Protein AF-A0A326QV12-F1 (afdb_monomer_lite)

Secondary structure (DSSP, 8-state):
-PPPPPPGGGGG--EEEEEEEESSTT-SS--EEEEEEEEEEEEEEEEPPTTS-BTTB-TT-EEEEEEEEEEEEEPPP-TTS-TTGGG-S---B--TT----B-PPPPTT-SSPPPPB-PPSSEEEEEE-S-GGG--TT--PPSSGGGTEEEEEEEEES----TT---------TT-EEEEEEETT-EEEPPTT-BHHHHHHHTT--HHHHHHH-GGGG-EEEEEPPTT-BHHHHHHHTTS-HHHHHHH-GGGB-TT-EEPPTT-BHHHHHHHTT--HHHHHHH-GGGTTS-TTSBPPTT-EE--BSS-TTSBPPTT-EEEEESS-TTPBP-TT-EEEPPP-----TTTTSTT---PPPPPP---

pLDDT: mean 81.76, std 15.22, range [35.97, 95.94]

Foldseek 3Di:
DPDFDADPQNVQFQKKWKWFAFPDPPPPDTDGAKIKIWTWRKDFDDFQDPVNDDVQDDGRWTKIKTFTFWMAIGGPDDPPDDQFQSLALDGPIDHAWAADWDFDDDDPPDPDGDDTDHRDPQIKTKMFRDDSVQGHPSGAQDDPCQFGIWIKTWHDWFDDQPPDDDDDDPHDTGGGMTIITTGHPQKDAAAFQDFLQVVCVVQVHASVQQCVQPVVQQDKDKDFAAWQDFLLNQCQQQRHDSLVQCVQCVVQKDPQADFFDWQDFLQVLCVVQVHDSCSQCVQVVVCVVPDRRDGDDGGDGGTGGPDHRNDTDDGGDMGMGRPRTRSRTDDHRHMGTDDPRDPPPVPVPPPPDPPDDDDDDDDD

Sequence (364 aa):
MSATPVTALQEVANVRLMLQQQAHPGAKVPVTVCRQVIDCAIKQTKLISSRDNGPGIDTGDILCEGHLTRAALLPPATAQSNPWDWLSDEQAWQTPGLRATFQPAPLAPATEQPRPTTVQVPAEGVCWLGDLSLLQTPGVLPLSPRAVFAAASLLMIGQAYGPGGIGLQVQPELGEAISFALKPNRVLVLETGDSLNLIAERYGTTVQTLRAVNPDLAQQGPITTAAGDTLNVLAARHGTTVDYLRKLNPSLLRADGHTTAAGDTLKQLAIDYDTTVDWLRLYNPDYDRSPRSDPLPVGVTLEVPAIRPSDPLDPGQVLQVPLIRPATLLSAGGWIYLPPLRGVSAADDLWDVDLTPDPPPVTP

Radius of gyration: 25.95 Å; chains: 1; bounding box: 52×52×94 Å

Structure (mmCIF, N/CA/C/O backbone):
data_AF-A0A326QV12-F1
#
_entry.id   AF-A0A326QV12-F1
#
loop_
_atom_site.group_PDB
_atom_site.id
_atom_site.type_symbol
_atom_site.label_atom_id
_atom_site.label_alt_id
_atom_site.label_comp_id
_atom_site.label_asym_id
_atom_site.label_entity_id
_atom_site.label_seq_id
_atom_site.pdbx_PDB_ins_code
_atom_site.Cartn_x
_atom_site.Cartn_y
_atom_site.Cartn_z
_atom_site.occupancy
_atom_site.B_iso_or_equiv
_atom_site.auth_seq_id
_atom_site.auth_comp_id
_atom_site.auth_asym_id
_atom_site.auth_atom_id
_atom_site.pdbx_PDB_model_num
ATOM 1 N N . MET A 1 1 ? -3.823 -7.785 37.860 1.00 41.97 1 MET A N 1
ATOM 2 C CA . MET A 1 1 ? -3.904 -6.548 37.057 1.00 41.97 1 MET A CA 1
ATOM 3 C C . MET A 1 1 ? -5.235 -5.902 37.395 1.00 41.97 1 MET A C 1
ATOM 5 O O . MET A 1 1 ? -6.246 -6.570 37.240 1.00 41.97 1 MET A O 1
ATOM 9 N N . SER A 1 2 ? -5.253 -4.712 38.002 1.00 38.09 2 SER A N 1
ATOM 10 C CA . SER A 1 2 ? -6.521 -4.046 38.328 1.00 38.09 2 SER A CA 1
ATOM 11 C C . SER A 1 2 ? -7.190 -3.620 37.027 1.00 38.09 2 SER A C 1
ATOM 13 O O . SER A 1 2 ? -6.562 -2.910 36.243 1.00 38.09 2 SER A O 1
ATOM 15 N N . ALA A 1 3 ? -8.423 -4.069 36.795 1.00 51.97 3 ALA A N 1
ATOM 16 C CA . ALA A 1 3 ? -9.214 -3.646 35.649 1.00 51.97 3 ALA A CA 1
ATOM 17 C C . ALA A 1 3 ? -9.288 -2.112 35.629 1.00 51.97 3 ALA A C 1
ATOM 19 O O . ALA A 1 3 ? -9.643 -1.488 36.632 1.00 51.97 3 ALA A O 1
ATOM 20 N N . THR A 1 4 ? -8.891 -1.505 34.513 1.00 55.06 4 THR A N 1
ATOM 21 C CA . THR A 1 4 ? -9.119 -0.084 34.249 1.00 55.06 4 THR A CA 1
ATOM 22 C C . THR A 1 4 ? -10.616 0.212 34.398 1.00 55.06 4 THR A C 1
ATOM 24 O O . THR A 1 4 ? -11.437 -0.612 33.988 1.00 55.06 4 THR A O 1
ATOM 27 N N . PRO A 1 5 ? -11.009 1.345 35.008 1.00 56.59 5 PRO A N 1
ATOM 28 C CA . PRO A 1 5 ? -12.422 1.650 35.192 1.00 56.59 5 PRO A CA 1
ATOM 29 C C . PRO A 1 5 ? -13.114 1.784 33.827 1.00 56.59 5 PRO A C 1
ATOM 31 O O . PRO A 1 5 ? -12.680 2.558 32.980 1.00 56.59 5 PRO A O 1
ATOM 34 N N . VAL A 1 6 ? -14.182 1.018 33.604 1.00 64.62 6 VAL A N 1
ATOM 35 C CA . VAL A 1 6 ? -15.006 1.110 32.389 1.00 64.62 6 VAL A CA 1
ATOM 36 C C . VAL A 1 6 ? -15.749 2.447 32.416 1.00 64.62 6 VAL A C 1
ATOM 38 O O . VAL A 1 6 ? -16.378 2.787 33.418 1.00 64.62 6 VAL A O 1
ATOM 41 N N . THR A 1 7 ? -15.660 3.231 31.341 1.00 69.50 7 THR A N 1
ATOM 42 C CA . THR A 1 7 ? -16.413 4.492 31.217 1.00 69.50 7 THR A CA 1
ATOM 43 C C . THR A 1 7 ? -17.743 4.263 30.521 1.00 69.50 7 THR A C 1
ATOM 45 O O . THR A 1 7 ? -17.861 3.365 29.694 1.00 69.50 7 THR A O 1
ATOM 48 N N . ALA A 1 8 ? -18.728 5.124 30.786 1.00 73.62 8 ALA A N 1
ATOM 49 C CA . ALA A 1 8 ? -20.036 5.050 30.131 1.00 73.62 8 ALA A CA 1
ATOM 50 C C . ALA A 1 8 ? -19.951 5.132 28.591 1.00 73.62 8 ALA A C 1
ATOM 52 O O . ALA A 1 8 ? -20.777 4.550 27.896 1.00 73.62 8 ALA A O 1
ATOM 53 N N . LEU A 1 9 ? -18.937 5.815 28.041 1.00 78.31 9 LEU A N 1
ATOM 54 C CA . LEU A 1 9 ? -18.745 5.898 26.588 1.00 78.31 9 LEU A CA 1
ATOM 55 C C . LEU A 1 9 ? -18.252 4.579 25.975 1.00 78.31 9 LEU A C 1
ATOM 57 O O . LEU A 1 9 ? -18.468 4.342 24.792 1.00 78.31 9 LEU A O 1
ATOM 61 N N . GLN A 1 10 ? -17.619 3.702 26.756 1.00 79.88 10 GLN A N 1
ATOM 62 C CA . GLN A 1 10 ? -17.157 2.408 26.256 1.00 79.88 10 GLN A CA 1
ATOM 63 C C . GLN A 1 10 ? -18.327 1.496 25.858 1.00 79.88 10 GLN A C 1
ATOM 65 O O . GLN A 1 10 ? -18.194 0.718 24.918 1.00 79.88 10 GLN A O 1
ATOM 70 N N . GLU A 1 11 ? -19.473 1.607 26.534 1.00 83.00 11 GLU A N 1
ATOM 71 C CA . GLU A 1 11 ? -20.660 0.783 26.261 1.00 83.00 11 GLU A CA 1
ATOM 72 C C . GLU A 1 11 ? -21.329 1.114 24.920 1.00 83.00 11 GLU A C 1
ATOM 74 O O . GLU A 1 11 ? -22.028 0.277 24.356 1.00 83.00 11 GLU A O 1
ATOM 79 N N . VAL A 1 12 ? -21.108 2.324 24.395 1.00 86.69 12 VAL A N 1
ATOM 80 C CA . VAL A 1 12 ? -21.686 2.779 23.120 1.00 86.69 12 VAL A CA 1
ATOM 81 C C . VAL A 1 12 ? -20.726 2.635 21.936 1.00 86.69 12 VAL A C 1
ATOM 83 O O . VAL A 1 12 ? -21.081 3.004 20.815 1.00 86.69 12 VAL A O 1
ATOM 86 N N . ALA A 1 13 ? -19.519 2.106 22.159 1.00 89.56 13 ALA A N 1
ATOM 87 C CA . ALA A 1 13 ? -18.560 1.851 21.093 1.00 89.56 13 ALA A CA 1
ATOM 88 C C . ALA A 1 13 ? -19.119 0.829 20.093 1.00 89.56 13 ALA A C 1
ATOM 90 O O . ALA A 1 13 ? -19.569 -0.250 20.475 1.00 89.56 13 ALA A O 1
ATOM 91 N N . ASN A 1 14 ? -19.068 1.159 18.803 1.00 92.12 14 ASN A N 1
ATOM 92 C CA . ASN A 1 14 ? -19.606 0.316 17.733 1.00 92.12 14 ASN A CA 1
ATOM 93 C C . ASN A 1 14 ? -18.608 0.045 16.601 1.00 92.12 14 ASN A C 1
ATOM 95 O O . ASN A 1 14 ? -18.917 -0.726 15.697 1.00 92.12 14 ASN A O 1
ATOM 99 N N . VAL A 1 15 ? -17.424 0.661 16.640 1.00 93.06 15 VAL A N 1
ATOM 100 C CA . VAL A 1 15 ? -16.351 0.450 15.665 1.00 93.06 15 VAL A CA 1
ATOM 101 C C . VAL A 1 15 ? -15.001 0.459 16.365 1.00 93.06 15 VAL A C 1
ATOM 103 O O . VAL A 1 15 ? -14.768 1.249 17.283 1.00 93.06 15 VAL A O 1
ATOM 106 N N . ARG A 1 16 ? -14.089 -0.388 15.877 1.00 93.75 16 ARG A N 1
ATOM 107 C CA . ARG A 1 16 ? -12.661 -0.313 16.193 1.00 93.75 16 ARG A CA 1
ATOM 108 C C . ARG A 1 16 ? -11.867 0.136 14.978 1.00 93.75 16 ARG A C 1
ATOM 110 O O . ARG A 1 16 ? -11.996 -0.437 13.900 1.00 93.75 16 ARG A O 1
ATOM 117 N N . LEU A 1 17 ? -11.007 1.122 15.172 1.00 93.50 17 LEU A N 1
ATOM 118 C CA . LEU A 1 17 ? -10.087 1.673 14.190 1.00 93.50 17 LEU A CA 1
ATOM 119 C C . LEU A 1 17 ? -8.653 1.307 14.559 1.00 93.50 17 LEU A C 1
ATOM 121 O O . LEU A 1 17 ? -8.274 1.366 15.727 1.00 93.50 17 LEU A O 1
ATOM 125 N N . MET A 1 18 ? -7.840 0.999 13.555 1.00 94.62 18 MET A N 1
ATOM 126 C CA . MET A 1 18 ? -6.387 1.004 13.663 1.00 94.62 18 MET A CA 1
ATOM 127 C C . MET A 1 18 ? -5.838 1.986 12.638 1.00 94.62 18 MET A C 1
ATOM 129 O O . MET A 1 18 ? -6.034 1.807 11.438 1.00 94.62 18 MET A O 1
ATOM 133 N N . LEU A 1 19 ? -5.167 3.026 13.124 1.00 92.56 19 LEU A N 1
ATOM 134 C CA . LEU A 1 19 ? -4.575 4.084 12.312 1.00 92.56 19 LEU A CA 1
ATOM 135 C C . LEU A 1 19 ? -3.056 4.026 12.401 1.00 92.56 19 LEU A C 1
ATOM 137 O O . LEU A 1 19 ? -2.488 3.799 13.472 1.00 92.56 19 LEU A O 1
ATOM 141 N N . GLN A 1 20 ? -2.387 4.274 11.284 1.00 89.81 20 GLN A N 1
ATOM 142 C CA . GLN A 1 20 ? -0.933 4.328 11.250 1.00 89.81 20 GLN A CA 1
ATOM 143 C C . GLN A 1 20 ? -0.459 5.745 11.577 1.00 89.81 20 GLN A C 1
ATOM 145 O O . GLN A 1 20 ? -0.698 6.681 10.813 1.00 89.81 20 GLN A O 1
ATOM 150 N N . GLN A 1 21 ? 0.239 5.915 12.701 1.00 88.00 21 GLN A N 1
ATOM 151 C CA . GLN A 1 21 ? 0.880 7.187 13.009 1.00 88.00 21 GLN A CA 1
ATOM 152 C C . GLN A 1 21 ? 2.216 7.263 12.275 1.00 88.00 21 GLN A C 1
ATOM 154 O O . GLN A 1 21 ? 3.115 6.453 12.505 1.00 88.00 21 GLN A O 1
ATOM 159 N N . GLN A 1 22 ? 2.341 8.260 11.406 1.00 86.06 22 GLN A N 1
ATOM 160 C CA . GLN A 1 22 ? 3.557 8.515 10.644 1.00 86.06 22 GLN A CA 1
ATOM 161 C C . GLN A 1 22 ? 4.541 9.369 11.447 1.00 86.06 22 GLN A C 1
ATOM 163 O O . GLN A 1 22 ? 4.130 10.233 12.221 1.00 86.06 22 GLN A O 1
ATOM 168 N N . ALA A 1 23 ? 5.843 9.156 11.236 1.00 82.06 23 ALA A N 1
ATOM 169 C CA . ALA A 1 23 ? 6.901 9.974 11.834 1.00 82.06 23 ALA A CA 1
ATOM 170 C C . ALA A 1 23 ? 6.756 11.463 11.474 1.00 82.06 23 ALA A C 1
ATOM 172 O O . ALA A 1 23 ? 6.999 12.339 12.302 1.00 82.06 23 ALA A O 1
ATOM 173 N N . HIS A 1 24 ? 6.366 11.738 10.227 1.00 74.75 24 HIS A N 1
ATOM 174 C CA . HIS A 1 24 ? 6.129 13.077 9.707 1.00 74.75 24 HIS A CA 1
ATOM 175 C C . HIS A 1 24 ? 4.942 13.045 8.729 1.00 74.75 24 HIS A C 1
ATOM 177 O O . HIS A 1 24 ? 5.010 12.311 7.735 1.00 74.75 24 HIS A O 1
ATOM 183 N N . PRO A 1 25 ? 3.856 13.802 8.973 1.00 66.56 25 PRO A N 1
ATOM 184 C CA . PRO A 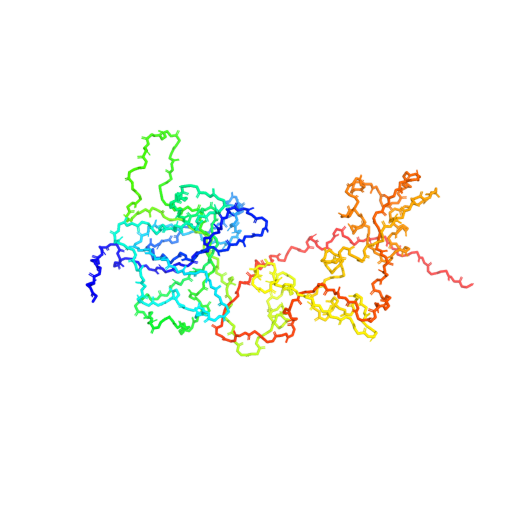1 25 ? 2.737 13.875 8.038 1.00 66.56 25 PRO A CA 1
ATOM 185 C C . PRO A 1 25 ? 3.185 14.407 6.680 1.00 66.56 25 PRO A C 1
ATOM 187 O O . PRO A 1 25 ? 3.958 15.358 6.602 1.00 66.56 25 PRO A O 1
ATOM 190 N N . GLY A 1 26 ? 2.698 13.798 5.600 1.00 64.94 26 GLY A N 1
ATOM 191 C CA . GLY A 1 26 ? 2.993 14.245 4.235 1.00 64.94 26 GLY A CA 1
ATOM 192 C C . GLY A 1 26 ? 4.413 13.944 3.736 1.00 64.94 26 GLY A C 1
ATOM 193 O O . GLY A 1 26 ? 4.781 14.407 2.656 1.00 64.94 26 GLY A O 1
ATOM 194 N N . ALA A 1 27 ? 5.220 13.170 4.471 1.00 72.44 27 ALA A N 1
ATOM 195 C CA . ALA A 1 27 ? 6.509 12.702 3.966 1.00 72.44 27 ALA A CA 1
ATOM 196 C C . ALA A 1 27 ? 6.330 11.869 2.683 1.00 72.44 27 ALA A C 1
ATOM 198 O O . ALA A 1 27 ? 5.453 11.011 2.609 1.00 72.44 27 ALA A O 1
ATOM 199 N N . LYS A 1 28 ? 7.207 12.079 1.687 1.00 71.31 28 LYS A N 1
ATOM 200 C CA . LYS A 1 28 ? 7.196 11.312 0.422 1.00 71.31 28 LYS A CA 1
ATOM 201 C C . LYS A 1 28 ? 7.336 9.802 0.642 1.00 71.31 28 LYS A C 1
ATOM 203 O O . LYS A 1 28 ? 6.825 9.023 -0.152 1.00 71.31 28 LYS A O 1
ATOM 208 N N . VAL A 1 29 ? 8.049 9.414 1.699 1.00 76.81 29 VAL A N 1
ATOM 209 C CA . VAL A 1 29 ? 8.181 8.031 2.159 1.00 76.81 29 VAL A CA 1
ATOM 210 C C . VAL A 1 29 ? 7.694 8.000 3.609 1.00 76.81 29 VAL A C 1
ATOM 212 O O . VAL A 1 29 ? 8.470 8.319 4.514 1.00 76.81 29 VAL A O 1
ATOM 215 N N . PRO A 1 30 ? 6.399 7.731 3.838 1.00 78.44 30 PRO A N 1
ATOM 216 C CA . PRO A 1 30 ? 5.840 7.691 5.181 1.00 78.44 30 PRO A CA 1
ATOM 217 C C . PRO A 1 30 ? 6.428 6.502 5.956 1.00 78.44 30 PRO A C 1
ATOM 219 O O . PRO A 1 30 ? 6.487 5.385 5.445 1.00 78.44 30 PRO A O 1
ATOM 222 N N . VAL A 1 31 ? 6.893 6.757 7.182 1.00 84.88 31 VAL A N 1
ATOM 223 C CA . VAL A 1 31 ? 7.397 5.727 8.102 1.00 84.88 31 VAL A CA 1
ATOM 224 C C . VAL A 1 31 ? 6.473 5.658 9.308 1.00 84.88 31 VAL A C 1
ATOM 226 O O . VAL A 1 31 ? 6.415 6.600 10.105 1.00 84.88 31 VAL A O 1
ATOM 229 N N . THR A 1 32 ? 5.778 4.531 9.452 1.00 88.56 32 THR A N 1
ATOM 230 C CA . THR A 1 32 ? 4.881 4.284 10.582 1.00 88.56 32 THR A CA 1
ATOM 231 C C . THR A 1 32 ? 5.701 4.080 11.854 1.00 88.56 32 THR A C 1
ATOM 233 O O . THR A 1 32 ? 6.480 3.133 11.951 1.00 88.56 32 THR A O 1
ATOM 236 N N . VAL A 1 33 ? 5.520 4.956 12.844 1.00 89.50 33 VAL A N 1
ATOM 237 C CA . VAL A 1 33 ? 6.232 4.898 14.137 1.00 89.50 33 VAL A CA 1
ATOM 238 C C . VAL A 1 33 ? 5.466 4.117 15.195 1.00 89.50 33 VAL A C 1
ATOM 240 O O . VAL A 1 33 ? 6.075 3.504 16.066 1.00 89.50 33 VAL A O 1
ATOM 243 N N . CYS A 1 34 ? 4.138 4.118 15.117 1.00 91.19 34 CYS A N 1
ATOM 244 C CA . CYS A 1 34 ? 3.263 3.303 15.948 1.00 91.19 34 CYS A CA 1
ATOM 245 C C . CYS A 1 34 ? 1.897 3.134 15.275 1.00 91.19 34 CYS A C 1
ATOM 247 O O . CYS A 1 34 ? 1.558 3.826 14.310 1.00 91.19 34 CYS A O 1
ATOM 249 N N . ARG A 1 35 ? 1.108 2.193 15.790 1.00 93.38 35 ARG A N 1
ATOM 250 C CA . ARG A 1 35 ? -0.281 1.973 15.390 1.00 93.38 35 ARG A CA 1
ATOM 251 C C . ARG A 1 35 ? -1.192 2.395 16.532 1.00 93.38 35 ARG A C 1
ATOM 253 O O . ARG A 1 35 ? -0.963 2.043 17.687 1.00 93.38 35 ARG A O 1
ATOM 260 N N . GLN A 1 36 ? -2.208 3.168 16.200 1.00 91.62 36 GLN A N 1
ATOM 261 C CA . GLN A 1 36 ? -3.136 3.775 17.141 1.00 91.62 36 GLN A CA 1
ATOM 262 C C . GLN A 1 36 ? -4.456 3.030 17.041 1.00 91.62 36 GLN A C 1
ATOM 264 O O . GLN A 1 36 ? -5.117 3.081 16.005 1.00 91.62 36 GLN A O 1
ATOM 269 N N . VAL A 1 37 ? -4.797 2.293 18.096 1.00 93.75 37 VAL A N 1
ATOM 270 C CA . VAL A 1 37 ? -6.034 1.515 18.169 1.00 93.75 37 VAL A CA 1
ATOM 271 C C . VAL A 1 37 ? -7.056 2.333 18.929 1.00 93.75 37 VAL A C 1
ATOM 273 O O . VAL A 1 37 ? -6.810 2.733 20.064 1.00 93.75 37 VAL A O 1
ATOM 276 N N . ILE A 1 38 ? -8.187 2.611 18.298 1.00 90.25 38 ILE A N 1
ATOM 277 C CA . ILE A 1 38 ? -9.219 3.492 18.830 1.00 90.25 38 ILE A CA 1
ATOM 278 C C . ILE A 1 38 ? -10.551 2.781 18.718 1.00 90.25 38 ILE A C 1
ATOM 280 O O . ILE A 1 38 ? -10.920 2.367 17.622 1.00 90.25 38 ILE A O 1
ATOM 284 N N . ASP A 1 39 ? -11.313 2.742 19.804 1.00 91.25 39 ASP A N 1
ATOM 285 C CA . ASP A 1 39 ? -12.730 2.421 19.684 1.00 91.25 39 ASP A CA 1
ATOM 286 C C . ASP A 1 39 ? -13.539 3.699 19.743 1.00 91.25 39 ASP A C 1
ATOM 288 O O . ASP A 1 39 ? -13.280 4.608 20.544 1.00 91.25 39 ASP A O 1
ATOM 292 N N . CYS A 1 40 ? -14.541 3.761 18.886 1.00 89.56 40 CYS A N 1
ATOM 293 C CA . CYS A 1 40 ? -15.375 4.927 18.712 1.00 89.56 40 CYS A CA 1
ATOM 294 C C . CYS A 1 40 ? -16.846 4.532 18.615 1.00 89.56 40 CYS A C 1
ATOM 296 O O . CYS A 1 40 ? -17.203 3.414 18.238 1.00 89.56 40 CYS A O 1
ATOM 298 N N . ALA A 1 41 ? -17.692 5.486 18.983 1.00 91.25 41 ALA A N 1
ATOM 299 C CA . ALA A 1 41 ? -19.120 5.440 18.745 1.00 91.25 41 ALA A CA 1
ATOM 300 C C . ALA A 1 41 ? -19.410 6.376 17.576 1.00 91.25 41 ALA A C 1
ATOM 302 O O . ALA A 1 41 ? -19.261 7.595 17.699 1.00 91.25 41 ALA A O 1
ATOM 303 N N . ILE A 1 42 ? -19.761 5.803 16.429 1.00 91.50 42 ILE A N 1
ATOM 304 C CA . ILE A 1 42 ? -19.894 6.530 15.166 1.00 91.50 42 ILE A CA 1
ATOM 305 C C . ILE A 1 42 ? -21.282 6.385 14.559 1.00 91.50 42 ILE A C 1
ATOM 307 O O . ILE A 1 42 ? -21.989 5.396 14.770 1.00 91.50 42 ILE A O 1
ATOM 311 N N . LYS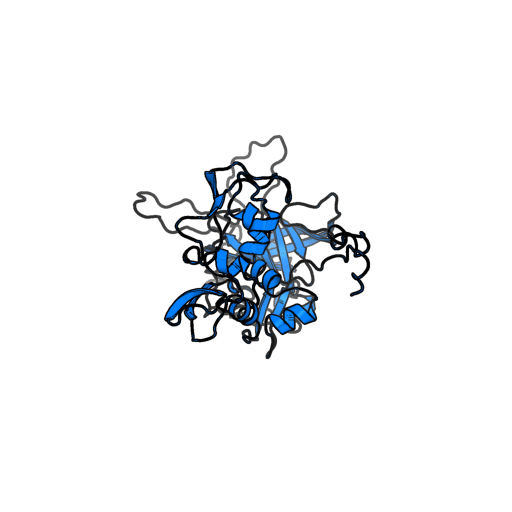 A 1 43 ? -21.641 7.363 13.734 1.00 93.19 43 LYS A N 1
ATOM 312 C CA . LYS A 1 43 ? -22.817 7.347 12.876 1.00 93.19 43 LYS A CA 1
ATOM 313 C C . LYS A 1 43 ? -22.401 7.697 11.451 1.00 93.19 43 LYS A C 1
ATOM 315 O O . LYS A 1 43 ? -21.595 8.599 11.237 1.00 93.19 43 LYS A O 1
ATOM 320 N N . GLN A 1 44 ? -22.974 6.996 10.475 1.00 92.19 44 GLN A N 1
ATOM 321 C CA . GLN A 1 44 ? -22.851 7.386 9.073 1.00 92.19 44 GLN A CA 1
ATOM 322 C C . GLN A 1 44 ? -23.644 8.675 8.844 1.00 92.19 44 GLN A C 1
ATOM 324 O O . GLN A 1 44 ? -24.850 8.723 9.105 1.00 92.19 44 GLN A O 1
ATOM 329 N N . THR A 1 45 ? -22.963 9.713 8.372 1.00 90.94 45 THR A N 1
ATOM 330 C CA . THR A 1 45 ? -23.559 11.031 8.146 1.00 90.94 45 THR A CA 1
ATOM 331 C C . THR A 1 45 ? -24.044 11.157 6.707 1.00 90.94 45 THR A C 1
ATOM 333 O O . THR A 1 45 ? -25.226 11.402 6.471 1.00 90.94 45 THR A O 1
ATOM 336 N N . LYS A 1 46 ? -23.144 10.993 5.730 1.00 90.69 46 LYS A N 1
ATOM 337 C CA . LYS A 1 46 ? -23.460 11.148 4.303 1.00 90.69 46 LYS A CA 1
ATOM 338 C C . LYS A 1 46 ? -22.494 10.375 3.410 1.00 90.69 46 LYS A C 1
ATOM 340 O O . LYS A 1 46 ? -21.380 10.067 3.820 1.00 90.69 46 LYS A O 1
ATOM 345 N N . LEU A 1 47 ? -22.904 10.137 2.166 1.00 90.19 47 LEU A N 1
ATOM 346 C CA . LEU A 1 47 ? -21.974 9.802 1.089 1.00 90.19 47 LEU A CA 1
ATOM 347 C C . LEU A 1 47 ? -21.197 11.051 0.674 1.00 90.19 47 LEU A C 1
ATOM 349 O O . LEU A 1 47 ? -21.754 12.151 0.612 1.00 90.19 47 LEU A O 1
ATOM 353 N N . ILE A 1 48 ? -19.917 10.872 0.381 1.00 86.19 48 ILE A N 1
ATOM 354 C CA . ILE A 1 48 ? -19.027 11.947 -0.032 1.00 86.19 48 ILE A CA 1
ATOM 355 C C . ILE A 1 48 ? -19.250 12.203 -1.518 1.00 86.19 48 ILE A C 1
ATOM 357 O O . ILE A 1 48 ? -19.104 11.318 -2.365 1.00 86.19 48 ILE A O 1
ATOM 361 N N . SER A 1 49 ? -19.660 13.433 -1.820 1.00 84.38 49 SER A N 1
ATOM 362 C CA . SER A 1 49 ? -19.887 13.896 -3.184 1.00 84.38 49 SER A CA 1
ATOM 363 C C . SER A 1 49 ? -18.598 14.429 -3.805 1.00 84.38 49 SER A C 1
ATOM 365 O O . SER A 1 49 ? -17.666 14.794 -3.097 1.00 84.38 49 SER A O 1
ATOM 367 N N . SER A 1 50 ? -18.576 14.599 -5.127 1.00 81.31 50 SER A N 1
ATOM 368 C CA . SER A 1 50 ? -17.444 15.229 -5.823 1.00 81.31 50 SER A CA 1
ATOM 369 C C . SER A 1 50 ? -17.117 16.646 -5.336 1.00 81.31 50 SER A C 1
ATOM 371 O O . SER A 1 50 ? -15.989 17.099 -5.499 1.00 81.31 50 SER A O 1
ATOM 373 N N . ARG A 1 51 ? -18.080 17.346 -4.718 1.00 79.06 51 ARG A N 1
ATOM 374 C CA . ARG A 1 51 ? -17.876 18.675 -4.113 1.00 79.06 51 ARG A CA 1
ATOM 375 C C . ARG A 1 51 ? -17.178 18.615 -2.757 1.00 79.06 51 ARG A C 1
ATOM 377 O O . ARG A 1 51 ? -16.603 19.611 -2.339 1.00 79.06 51 ARG A O 1
ATOM 384 N N . ASP A 1 52 ? -17.275 17.475 -2.082 1.00 74.62 52 ASP A N 1
ATOM 385 C CA . ASP A 1 52 ? -16.690 17.220 -0.766 1.00 74.62 52 ASP A CA 1
ATOM 386 C C . ASP A 1 52 ? -15.336 16.491 -0.867 1.00 74.62 52 ASP A C 1
ATOM 388 O O . ASP A 1 52 ? -14.733 16.178 0.158 1.00 74.62 52 ASP A O 1
ATOM 392 N N . ASN A 1 53 ? -14.866 16.194 -2.086 1.00 67.56 53 ASN A N 1
ATOM 393 C CA . ASN A 1 53 ? -13.593 15.515 -2.302 1.00 67.56 53 ASN A CA 1
ATOM 394 C C . ASN A 1 53 ? -12.419 16.356 -1.791 1.00 67.56 53 ASN A C 1
ATOM 396 O O . ASN A 1 53 ? -12.377 17.579 -1.941 1.00 67.56 53 ASN A O 1
ATOM 400 N N . GLY A 1 54 ? -11.413 15.668 -1.262 1.00 69.75 54 GLY A N 1
ATOM 401 C CA . GLY A 1 54 ? -10.194 16.274 -0.752 1.00 69.75 54 GLY A CA 1
ATOM 402 C C . GLY A 1 54 ? -9.105 15.227 -0.529 1.00 69.75 54 GLY A C 1
ATOM 403 O O . GLY A 1 54 ? -9.301 14.051 -0.837 1.00 69.75 54 GLY A O 1
ATOM 404 N N . PRO A 1 55 ? -7.937 15.625 -0.002 1.00 66.38 55 PRO A N 1
ATOM 405 C CA . PRO A 1 55 ? -6.860 14.689 0.303 1.00 66.38 55 PRO A CA 1
ATOM 406 C C . PRO A 1 55 ? -7.337 13.559 1.228 1.00 66.38 55 PRO A C 1
ATOM 408 O O . PRO A 1 55 ? -7.840 13.822 2.318 1.00 66.38 55 PRO A O 1
ATOM 411 N N . GLY A 1 56 ? -7.171 12.308 0.790 1.00 66.12 56 GLY A N 1
ATOM 412 C CA . GLY A 1 56 ? -7.584 11.124 1.552 1.00 66.12 56 GLY A CA 1
ATOM 413 C C . GLY A 1 56 ? -9.070 10.772 1.434 1.00 66.12 56 GLY A C 1
ATOM 414 O O . GLY A 1 56 ? -9.506 9.822 2.079 1.00 66.12 56 GLY A O 1
ATOM 415 N N . ILE A 1 57 ? -9.841 11.477 0.603 1.00 80.12 57 ILE A N 1
AT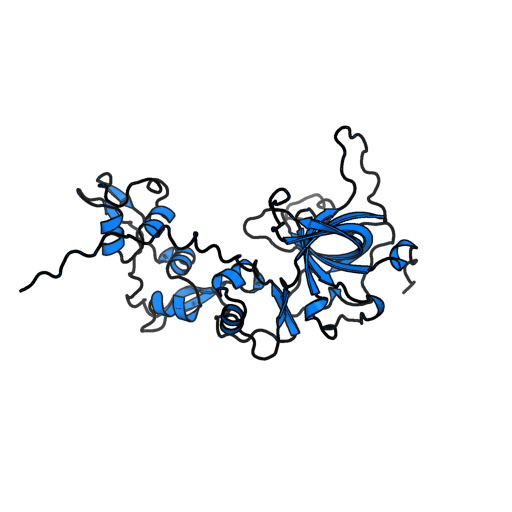OM 416 C CA . ILE A 1 57 ? -11.281 11.271 0.452 1.00 80.12 57 ILE A CA 1
ATOM 417 C C . ILE A 1 57 ? -11.652 11.113 -1.024 1.00 80.12 57 ILE A C 1
ATOM 419 O O . ILE A 1 57 ? -11.431 12.030 -1.817 1.00 80.12 57 ILE A O 1
ATOM 423 N N . ASP A 1 58 ? -12.296 9.997 -1.363 1.00 80.81 58 ASP A N 1
ATOM 424 C CA . ASP A 1 58 ? -12.788 9.729 -2.708 1.00 80.81 58 ASP A CA 1
ATOM 425 C C . ASP A 1 58 ? -14.315 9.893 -2.797 1.00 80.81 58 ASP A C 1
ATOM 427 O O . ASP A 1 58 ? -15.067 9.681 -1.840 1.00 80.81 58 ASP A O 1
ATOM 431 N N . THR A 1 59 ? -14.809 10.250 -3.986 1.00 83.50 59 THR A N 1
ATOM 432 C CA . THR A 1 59 ? -16.256 10.277 -4.236 1.00 83.50 59 THR A CA 1
ATOM 433 C C . THR A 1 59 ? -16.837 8.879 -4.066 1.00 83.50 59 THR A C 1
ATOM 435 O O . THR A 1 59 ? -16.344 7.917 -4.653 1.00 83.50 59 THR A O 1
ATOM 438 N N . GLY A 1 60 ? -17.933 8.781 -3.316 1.00 84.25 60 GLY A N 1
ATOM 439 C CA . GLY A 1 60 ? -18.583 7.509 -3.000 1.00 84.25 60 GLY A CA 1
ATOM 440 C C . GLY A 1 60 ? -18.122 6.877 -1.685 1.00 84.25 60 GLY A C 1
ATOM 441 O O . GLY A 1 60 ? -18.762 5.925 -1.240 1.00 84.25 60 GLY A O 1
ATOM 442 N N . ASP A 1 61 ? -17.093 7.425 -1.032 1.00 89.44 61 ASP A N 1
ATOM 443 C CA . ASP A 1 61 ? -16.778 7.080 0.355 1.00 89.44 61 ASP A CA 1
ATOM 444 C C . ASP A 1 61 ? -17.903 7.540 1.299 1.00 89.44 61 ASP A C 1
ATOM 446 O O . ASP A 1 61 ? -18.740 8.383 0.958 1.00 89.44 61 ASP A O 1
ATOM 450 N N . ILE A 1 62 ? -17.942 6.980 2.507 1.00 91.88 62 ILE A N 1
ATOM 451 C CA . ILE A 1 62 ? -18.972 7.287 3.505 1.00 91.88 62 ILE A CA 1
ATOM 452 C C . ILE A 1 62 ? -18.346 8.131 4.612 1.00 91.88 62 ILE A C 1
ATOM 454 O O . ILE A 1 62 ? -17.437 7.680 5.303 1.00 91.88 62 ILE A O 1
ATOM 458 N N . LEU A 1 63 ? -18.852 9.345 4.820 1.00 92.50 63 LEU A N 1
ATOM 459 C CA . LEU A 1 63 ? -18.464 10.168 5.959 1.00 92.50 63 LEU A CA 1
ATOM 460 C C . LEU A 1 63 ? -19.103 9.611 7.233 1.00 92.50 63 LEU A C 1
ATOM 462 O O . LEU A 1 63 ? -20.331 9.534 7.339 1.00 92.50 63 LEU A O 1
ATOM 466 N N . CYS A 1 64 ? -18.262 9.280 8.205 1.00 93.31 64 CYS A N 1
ATOM 467 C CA . CYS A 1 64 ? -18.655 8.859 9.540 1.00 93.31 64 CYS A CA 1
ATOM 468 C C . CYS A 1 64 ? -18.196 9.894 10.562 1.00 93.31 64 CYS A C 1
ATOM 470 O O . CYS A 1 64 ? -17.046 10.331 10.534 1.00 93.31 64 CYS A O 1
ATOM 472 N N . GLU A 1 65 ? -19.082 10.245 11.489 1.00 92.06 65 GLU A N 1
ATOM 473 C CA . GLU A 1 65 ? -18.803 11.181 12.576 1.00 92.06 65 GLU A CA 1
ATOM 474 C C . GLU A 1 65 ? -19.245 10.584 13.908 1.00 92.06 65 GLU A C 1
ATOM 476 O O . GLU A 1 65 ? -20.186 9.789 13.979 1.00 92.06 65 GLU A O 1
ATOM 481 N N . GLY A 1 66 ? -18.555 10.948 14.980 1.00 89.75 66 GLY A N 1
ATOM 482 C CA . GLY A 1 66 ? -18.813 10.364 16.283 1.00 89.75 66 GLY A CA 1
ATOM 483 C C . GLY A 1 66 ? -17.862 10.867 17.345 1.00 89.75 66 GLY A C 1
ATOM 484 O O . GLY A 1 66 ? -17.341 11.977 17.245 1.00 89.75 66 GLY A O 1
ATOM 485 N N . HIS A 1 67 ? -17.611 10.026 18.343 1.00 86.88 67 HIS A N 1
ATOM 486 C CA . HIS A 1 67 ? -16.661 10.329 19.405 1.00 86.88 67 HIS A CA 1
ATOM 487 C C . HIS A 1 67 ? -15.783 9.136 19.785 1.00 86.88 67 HIS A C 1
ATOM 489 O O . HIS A 1 67 ? -16.159 7.971 19.622 1.00 86.88 67 HIS A O 1
ATOM 495 N N . LEU A 1 68 ? -14.594 9.445 20.298 1.00 86.31 68 LEU A N 1
ATOM 496 C CA . LEU A 1 68 ? -13.645 8.467 20.822 1.00 86.31 68 LEU A CA 1
ATOM 497 C C . LEU A 1 68 ? -14.092 7.944 22.196 1.00 86.31 68 LEU A C 1
ATOM 499 O O . LEU A 1 68 ? -14.506 8.720 23.059 1.00 86.31 68 LEU A O 1
ATOM 503 N N . THR A 1 69 ? -13.963 6.632 22.404 1.00 86.12 69 THR A N 1
ATOM 504 C CA . THR A 1 69 ? -14.395 5.928 23.630 1.00 86.12 69 THR A CA 1
ATOM 505 C C . THR A 1 69 ? -13.238 5.264 24.381 1.00 86.12 69 THR A C 1
ATOM 507 O O . THR A 1 69 ? -13.262 5.192 25.606 1.00 86.12 69 THR A O 1
ATOM 510 N N . ARG A 1 70 ? -12.198 4.805 23.674 1.00 85.81 70 ARG A N 1
ATOM 511 C CA . ARG A 1 70 ? -10.932 4.312 24.245 1.00 85.81 70 ARG A CA 1
ATOM 512 C C . ARG A 1 70 ? -9.826 4.361 23.200 1.00 85.81 70 ARG A C 1
ATOM 514 O O . ARG A 1 70 ? -10.106 4.323 22.003 1.00 85.81 70 ARG A O 1
ATOM 521 N N . ALA A 1 71 ? -8.580 4.438 23.658 1.00 87.81 71 ALA A N 1
ATOM 522 C CA . ALA A 1 71 ? -7.404 4.450 22.798 1.00 87.81 71 ALA A CA 1
ATOM 523 C C . ALA A 1 71 ? -6.268 3.601 23.387 1.00 87.81 71 ALA A C 1
ATOM 525 O O . ALA A 1 71 ? -6.081 3.548 24.604 1.00 87.81 71 ALA A O 1
ATOM 526 N N . ALA A 1 72 ? -5.502 2.948 22.522 1.00 90.56 72 ALA A N 1
ATOM 527 C CA . ALA A 1 72 ? -4.327 2.158 22.856 1.00 90.56 72 ALA A CA 1
ATOM 528 C C . ALA A 1 72 ? -3.230 2.351 21.802 1.00 90.56 72 ALA A C 1
ATOM 530 O O . ALA A 1 72 ? -3.488 2.758 20.666 1.00 90.56 72 ALA A O 1
ATOM 531 N N . LEU A 1 73 ? -1.997 2.033 22.193 1.00 91.81 73 LEU A N 1
ATOM 532 C CA . LEU A 1 73 ? -0.838 2.059 21.309 1.00 91.81 73 LEU A CA 1
ATOM 533 C C . LEU A 1 73 ? -0.324 0.656 21.069 1.00 91.81 73 LEU A C 1
ATOM 535 O O . LEU A 1 73 ? -0.084 -0.096 22.012 1.00 91.81 73 LEU A O 1
ATOM 539 N N . LEU A 1 74 ? -0.069 0.366 19.803 1.00 93.75 74 LEU A N 1
ATOM 540 C CA . LEU A 1 74 ? 0.663 -0.806 19.371 1.00 93.75 74 LEU A CA 1
ATOM 541 C C . LEU A 1 74 ? 1.975 -0.388 18.700 1.00 93.75 74 LEU A C 1
ATOM 543 O O . LEU A 1 74 ? 2.042 0.667 18.054 1.00 93.75 74 LEU A O 1
ATOM 547 N N . PRO A 1 75 ? 3.028 -1.215 18.816 1.00 92.69 75 PRO A N 1
ATOM 548 C CA . PRO A 1 75 ? 4.253 -1.002 18.060 1.00 92.69 75 PRO A CA 1
ATOM 549 C C . PRO A 1 75 ? 3.966 -1.057 16.549 1.00 92.69 75 PRO A C 1
ATOM 551 O O . PRO A 1 75 ? 2.943 -1.621 16.134 1.00 92.69 75 PRO A O 1
ATOM 554 N N . PRO A 1 76 ? 4.842 -0.487 15.705 1.00 91.00 76 PRO A N 1
ATOM 555 C CA . PRO A 1 76 ? 4.729 -0.648 14.260 1.00 91.00 76 PRO A CA 1
ATOM 556 C C . PRO A 1 76 ? 4.761 -2.141 13.907 1.00 91.00 76 PRO A C 1
ATOM 558 O O . PRO A 1 76 ? 5.435 -2.930 14.571 1.00 91.00 76 PRO A O 1
ATOM 561 N N . ALA A 1 77 ? 3.984 -2.535 12.898 1.00 87.75 77 ALA A N 1
ATOM 562 C CA . ALA A 1 77 ? 3.904 -3.933 12.499 1.00 87.75 77 ALA A CA 1
ATOM 563 C C . ALA A 1 77 ? 5.251 -4.398 11.926 1.00 87.75 77 ALA A C 1
ATOM 565 O O . ALA A 1 77 ? 5.893 -3.687 11.154 1.00 87.75 77 ALA A O 1
ATOM 566 N N . THR A 1 78 ? 5.671 -5.601 12.300 1.00 85.25 78 THR A N 1
ATOM 567 C CA . THR A 1 78 ? 6.844 -6.283 11.739 1.00 85.25 78 THR A CA 1
ATOM 568 C C . THR A 1 78 ? 6.414 -7.555 11.016 1.00 85.25 78 THR A C 1
ATOM 570 O O . THR A 1 78 ? 5.296 -8.031 11.208 1.00 85.25 78 THR A O 1
ATOM 573 N N . ALA A 1 79 ? 7.309 -8.163 10.230 1.00 78.44 79 ALA A N 1
ATOM 574 C CA . ALA A 1 79 ? 7.023 -9.423 9.534 1.00 78.44 79 ALA A CA 1
ATOM 575 C C . ALA A 1 79 ? 6.638 -10.579 10.486 1.00 78.44 79 ALA A C 1
ATOM 577 O O . ALA A 1 79 ? 6.013 -11.544 10.058 1.00 78.44 79 ALA A O 1
ATOM 578 N N . GLN A 1 80 ? 7.015 -10.492 11.766 1.00 82.81 80 GLN A N 1
ATOM 579 C CA . GLN A 1 80 ? 6.694 -11.471 12.808 1.00 82.81 80 GLN A CA 1
ATOM 580 C C . GLN A 1 80 ? 5.502 -11.061 13.686 1.00 82.81 80 GLN A C 1
ATOM 582 O O . GLN A 1 80 ? 5.091 -11.834 14.550 1.00 82.81 80 GLN A O 1
ATOM 587 N N . SER A 1 81 ? 4.970 -9.848 13.519 1.00 86.38 81 SER A N 1
ATOM 588 C CA . SER A 1 81 ? 3.810 -9.388 14.282 1.00 86.38 81 SER A CA 1
ATOM 589 C C . SER A 1 81 ? 2.550 -10.143 13.861 1.00 86.38 81 SER A C 1
ATOM 591 O O . SER A 1 81 ? 2.368 -10.458 12.686 1.00 86.38 81 SER A O 1
ATOM 593 N N . ASN A 1 82 ? 1.650 -10.397 14.813 1.00 90.56 82 ASN A N 1
ATOM 594 C CA . ASN A 1 82 ? 0.310 -10.882 14.498 1.00 90.56 82 ASN A CA 1
ATOM 595 C C . ASN A 1 82 ? -0.450 -9.778 13.730 1.00 90.56 82 ASN A C 1
ATOM 597 O O . ASN A 1 82 ? -0.659 -8.707 14.299 1.00 90.56 82 ASN A O 1
ATOM 601 N N . PRO A 1 83 ? -0.896 -10.005 12.479 1.00 90.00 83 PRO A N 1
ATOM 602 C CA . PRO A 1 83 ? -1.595 -8.986 11.686 1.00 90.00 83 PRO A CA 1
ATOM 603 C C . PRO A 1 83 ? -2.943 -8.549 12.286 1.00 90.00 83 PRO A C 1
ATOM 605 O O . PRO A 1 83 ? -3.475 -7.504 11.904 1.00 90.00 83 PRO A O 1
ATOM 608 N N . TRP A 1 84 ? -3.486 -9.332 13.223 1.00 92.88 84 TRP A N 1
ATOM 609 C CA . TRP A 1 84 ? -4.774 -9.098 13.878 1.00 92.88 84 TRP A CA 1
ATOM 610 C C . TRP A 1 84 ? -4.648 -8.654 15.334 1.00 92.88 84 TRP A C 1
ATOM 612 O O . TRP A 1 84 ? -5.662 -8.565 16.015 1.00 92.88 84 TRP A O 1
ATOM 622 N N . ASP A 1 85 ? -3.446 -8.351 15.825 1.00 94.38 85 ASP A N 1
ATOM 623 C CA . ASP A 1 85 ? -3.217 -7.927 17.215 1.00 94.38 85 ASP A CA 1
ATOM 624 C C . ASP A 1 85 ? -4.073 -6.726 17.652 1.00 94.38 85 ASP A C 1
ATOM 626 O O . ASP A 1 85 ? -4.556 -6.674 18.781 1.00 94.38 85 ASP A O 1
ATOM 630 N N . TRP A 1 86 ? -4.349 -5.791 16.746 1.00 93.94 86 TRP A N 1
ATOM 631 C CA . TRP A 1 86 ? -5.245 -4.654 16.972 1.00 93.94 86 TRP A CA 1
ATOM 632 C C . TRP A 1 86 ? -6.718 -5.052 17.190 1.00 93.94 86 TRP A C 1
ATOM 634 O O . TRP A 1 86 ? -7.484 -4.291 17.780 1.00 93.94 86 TRP A O 1
ATOM 644 N N . LEU A 1 87 ? -7.118 -6.259 16.784 1.00 94.38 87 LEU A N 1
ATOM 645 C CA . LEU A 1 87 ? -8.428 -6.850 17.074 1.00 94.38 87 LEU A CA 1
ATOM 646 C C . LEU A 1 87 ? -8.468 -7.645 18.382 1.00 94.38 87 LEU A C 1
ATOM 648 O O . LEU A 1 87 ? -9.510 -8.206 18.700 1.00 94.38 87 LEU A O 1
ATOM 652 N N . SER A 1 88 ? -7.384 -7.688 19.159 1.00 94.19 88 SER A N 1
ATOM 653 C CA . SER A 1 88 ? -7.411 -8.303 20.491 1.00 94.19 88 SER A CA 1
ATOM 654 C C . SER A 1 88 ? -8.447 -7.607 21.381 1.00 94.19 88 SER A C 1
ATOM 656 O O . SER A 1 88 ? -8.475 -6.373 21.442 1.00 94.19 88 SER A O 1
ATOM 658 N N . ASP A 1 89 ? -9.326 -8.363 22.042 1.00 90.81 89 ASP A N 1
ATOM 659 C CA . ASP A 1 89 ? -10.314 -7.823 22.992 1.00 90.81 89 ASP A CA 1
ATOM 660 C C . ASP A 1 89 ? -9.626 -7.125 24.175 1.00 90.81 89 ASP A C 1
ATOM 662 O O . ASP A 1 89 ? -10.065 -6.055 24.615 1.00 90.81 89 ASP A O 1
ATOM 666 N N . GLU A 1 90 ? -8.480 -7.658 24.596 1.00 89.31 90 GLU A N 1
ATOM 667 C CA . GLU A 1 90 ? -7.554 -7.011 25.514 1.00 89.31 90 GLU A CA 1
ATOM 668 C C . GLU A 1 90 ? -6.515 -6.179 24.751 1.00 89.31 90 GLU A C 1
ATOM 670 O O . GLU A 1 90 ? -5.806 -6.673 23.874 1.00 89.31 90 GLU A O 1
ATOM 675 N N . GLN A 1 91 ? -6.402 -4.902 25.118 1.00 90.25 91 GLN A N 1
ATOM 676 C CA . GLN A 1 91 ? -5.316 -4.010 24.709 1.00 90.25 91 GLN A CA 1
ATOM 677 C C . GLN A 1 91 ? -4.756 -3.319 25.950 1.00 90.25 91 GLN A C 1
ATOM 679 O O . GLN A 1 91 ? -5.432 -3.215 26.978 1.00 90.25 91 GLN A O 1
ATOM 684 N N . ALA A 1 92 ? -3.554 -2.756 25.830 1.00 88.69 92 ALA A N 1
ATOM 685 C CA . ALA A 1 92 ? -3.025 -1.801 26.800 1.00 88.69 92 ALA A CA 1
ATOM 686 C C . ALA A 1 92 ? -3.754 -0.447 26.670 1.00 88.69 92 ALA A C 1
ATOM 688 O O . ALA A 1 92 ? -3.173 0.556 26.249 1.00 88.69 92 ALA A O 1
ATOM 689 N N . TRP A 1 93 ? -5.056 -0.445 26.973 1.00 86.44 93 TRP A N 1
ATOM 690 C CA . TRP A 1 93 ? -5.910 0.737 26.941 1.00 86.44 93 TRP A CA 1
ATOM 691 C C . TRP A 1 93 ? -5.329 1.813 27.852 1.00 86.44 93 TRP A C 1
ATOM 693 O O . TRP A 1 93 ? -5.050 1.565 29.027 1.00 86.44 93 TRP A O 1
ATOM 703 N N . GLN A 1 94 ? -5.139 3.011 27.305 1.00 77.50 94 GLN A N 1
ATOM 704 C CA . GLN A 1 94 ? -4.729 4.154 28.109 1.00 77.50 94 GLN A CA 1
ATOM 705 C C . GLN A 1 94 ? -5.863 4.547 29.056 1.00 77.50 94 GLN A C 1
ATOM 707 O O . GLN A 1 94 ? -7.025 4.206 28.811 1.00 77.50 94 GLN A O 1
ATOM 712 N N . THR A 1 95 ? -5.516 5.217 30.162 1.00 62.56 95 THR A N 1
ATOM 713 C CA . THR A 1 95 ? -6.474 5.633 31.192 1.00 62.56 95 THR A CA 1
ATOM 714 C C . THR A 1 95 ? -7.726 6.219 30.538 1.00 62.56 95 THR A C 1
ATOM 716 O O . THR A 1 95 ? -7.596 7.075 29.657 1.00 62.56 95 THR A O 1
ATOM 719 N N . PRO A 1 96 ? -8.929 5.786 30.943 1.00 55.97 96 PRO A N 1
ATOM 720 C CA . PRO A 1 96 ? -10.148 6.338 30.382 1.00 55.97 96 PRO A CA 1
ATOM 721 C C . PRO A 1 96 ? -10.164 7.852 30.588 1.00 55.97 96 PRO A C 1
ATOM 723 O O . PRO A 1 96 ? -9.922 8.315 31.700 1.00 55.97 96 PRO A O 1
ATOM 726 N N . GLY A 1 97 ? -10.383 8.617 29.520 1.00 55.31 97 GLY A N 1
ATOM 727 C CA . GLY A 1 97 ? -10.189 10.069 29.553 1.00 55.31 97 GLY A CA 1
ATOM 728 C C . GLY A 1 97 ? -9.077 10.555 28.642 1.00 55.31 97 GLY A C 1
ATOM 729 O O . GLY A 1 97 ? -9.182 11.655 28.129 1.00 55.31 97 GLY A O 1
ATOM 730 N N . LEU A 1 98 ? -8.035 9.754 28.395 1.00 66.38 98 LEU A N 1
ATOM 731 C CA . LEU A 1 98 ? -6.832 10.253 27.734 1.00 66.38 98 LEU A CA 1
ATOM 732 C C . LEU A 1 98 ? -6.645 9.697 26.330 1.00 66.38 98 LEU A C 1
ATOM 734 O O . LEU A 1 98 ? -6.688 8.492 26.072 1.00 66.38 98 LEU A O 1
ATOM 738 N N . ARG A 1 99 ? -6.350 10.618 25.416 1.00 75.06 99 ARG A N 1
ATOM 739 C CA . ARG A 1 99 ? -5.875 10.290 24.080 1.00 75.06 99 ARG A CA 1
ATOM 740 C C . ARG A 1 99 ? -4.517 9.606 24.143 1.00 75.06 99 ARG A C 1
ATOM 742 O O . ARG A 1 99 ? -3.604 10.057 24.836 1.00 75.06 99 ARG A O 1
ATOM 749 N N . ALA A 1 100 ? -4.361 8.591 23.302 1.00 78.69 100 ALA A N 1
ATOM 750 C CA . ALA A 1 100 ? -3.105 7.891 23.170 1.00 78.69 100 ALA A CA 1
ATOM 751 C C . ALA A 1 100 ? -1.962 8.772 22.641 1.00 78.69 100 ALA A C 1
ATOM 753 O O . ALA A 1 100 ? -1.996 9.255 21.505 1.00 78.69 100 ALA A O 1
ATOM 754 N N . THR A 1 101 ? -0.936 8.963 23.479 1.00 82.62 101 THR A N 1
ATOM 755 C CA . THR A 1 101 ? 0.270 9.736 23.142 1.00 82.62 101 THR A CA 1
ATOM 756 C C . THR A 1 101 ? 1.468 8.826 22.899 1.00 82.62 101 THR A C 1
ATOM 758 O O . THR A 1 101 ? 1.843 8.014 23.741 1.00 82.62 101 THR A O 1
ATOM 761 N N . PHE A 1 102 ? 2.084 8.965 21.731 1.00 83.94 102 PHE A N 1
ATOM 762 C CA . PHE A 1 102 ? 3.349 8.336 21.396 1.00 83.94 102 PHE A CA 1
ATOM 763 C C . PHE A 1 102 ? 4.505 9.239 21.818 1.00 83.94 102 PHE A C 1
ATOM 765 O O . PHE A 1 102 ? 4.565 10.406 21.425 1.00 83.94 102 PHE A O 1
ATOM 772 N N . GLN A 1 103 ? 5.434 8.677 22.585 1.00 87.00 103 GLN A N 1
ATOM 773 C CA . GLN A 1 103 ? 6.674 9.325 22.989 1.00 87.00 103 GLN A CA 1
ATOM 774 C C . GLN A 1 103 ? 7.794 8.942 22.002 1.00 87.00 103 GLN A C 1
ATOM 776 O O . GLN A 1 103 ? 8.240 7.793 22.028 1.00 87.00 103 GLN A O 1
ATOM 781 N N . PRO A 1 104 ? 8.267 9.858 21.134 1.00 81.88 104 PRO A N 1
ATOM 782 C CA . PRO A 1 104 ? 9.331 9.542 20.188 1.00 81.88 104 PRO A CA 1
ATOM 783 C C . PRO A 1 104 ? 10.660 9.273 20.898 1.00 81.88 104 PRO A C 1
ATOM 785 O O . PRO A 1 104 ? 10.943 9.836 21.962 1.00 81.88 104 PRO A O 1
ATOM 788 N N . ALA A 1 105 ? 11.505 8.448 20.280 1.00 81.31 105 ALA A N 1
ATOM 789 C CA . ALA A 1 105 ? 12.880 8.277 20.734 1.00 81.31 105 ALA A CA 1
ATOM 790 C C . ALA A 1 105 ? 13.679 9.581 20.515 1.00 81.31 105 ALA A C 1
ATOM 792 O O . ALA A 1 105 ? 13.491 10.248 19.493 1.00 81.31 105 ALA A O 1
ATOM 793 N N . PRO A 1 106 ? 14.575 9.963 21.440 1.00 79.19 106 PRO A N 1
ATOM 794 C CA . PRO A 1 106 ? 15.435 11.126 21.254 1.00 79.19 106 PRO A CA 1
ATOM 795 C C . PRO A 1 106 ? 16.421 10.894 20.097 1.00 79.19 106 PRO A C 1
ATOM 797 O O . PRO A 1 106 ? 17.105 9.872 20.044 1.00 79.19 106 PRO A O 1
ATOM 800 N N . LEU A 1 107 ? 16.514 11.856 19.176 1.00 75.00 107 LEU A N 1
ATOM 801 C CA . LEU A 1 107 ? 17.540 11.875 18.128 1.00 75.00 107 LEU A CA 1
ATOM 802 C C . LEU A 1 107 ? 18.861 12.340 18.747 1.00 75.00 107 LEU A C 1
ATOM 804 O O . LEU A 1 107 ? 18.927 13.439 19.286 1.00 75.00 107 LEU A O 1
ATOM 808 N N . ALA A 1 108 ? 19.923 11.538 18.692 1.00 77.94 108 ALA A N 1
ATOM 809 C CA . ALA A 1 108 ? 21.236 11.989 19.157 1.00 77.94 108 ALA A CA 1
ATOM 810 C C . ALA A 1 108 ? 21.761 13.144 18.267 1.00 77.94 108 ALA A C 1
ATOM 812 O O . ALA A 1 108 ? 21.622 13.048 17.046 1.00 77.94 108 ALA A O 1
ATOM 813 N N . PRO A 1 109 ? 22.392 14.205 18.816 1.00 69.44 109 PRO A N 1
ATOM 814 C CA . PRO A 1 109 ? 22.702 14.476 20.221 1.00 69.44 109 PRO A CA 1
ATOM 815 C C . PRO A 1 109 ? 21.678 15.438 20.871 1.00 69.44 109 PRO A C 1
ATOM 817 O O . PRO A 1 109 ? 21.998 16.586 21.166 1.00 69.44 109 PRO A O 1
ATOM 820 N N . ALA A 1 110 ? 20.430 15.013 21.080 1.00 69.31 110 ALA A N 1
ATOM 821 C CA . ALA A 1 110 ? 19.440 15.830 21.783 1.00 69.31 110 ALA A CA 1
ATOM 822 C C . ALA A 1 110 ? 19.662 15.807 23.304 1.00 69.31 110 ALA A C 1
ATOM 824 O O . ALA A 1 110 ? 19.782 14.744 23.913 1.00 69.31 110 ALA A O 1
ATOM 825 N N . THR A 1 111 ? 19.675 16.990 23.920 1.00 71.69 111 THR A N 1
ATOM 826 C CA . THR A 1 111 ? 19.730 17.180 25.380 1.00 71.69 111 THR A CA 1
ATOM 827 C C . THR A 1 111 ? 18.355 17.125 26.047 1.00 71.69 111 THR A C 1
ATOM 829 O O . THR A 1 111 ? 18.276 16.960 27.260 1.00 71.69 111 THR A O 1
ATOM 832 N N . GLU A 1 112 ? 17.272 17.241 25.274 1.00 76.81 112 GLU A N 1
ATOM 833 C CA . GLU A 1 112 ? 15.893 17.204 25.765 1.00 76.81 112 GLU A CA 1
ATOM 834 C C . GLU A 1 112 ? 15.104 16.066 25.116 1.00 76.81 112 GLU A C 1
ATOM 836 O O . GLU A 1 112 ? 15.293 15.739 23.940 1.00 76.81 112 GLU A O 1
ATOM 841 N N . GLN A 1 113 ? 14.196 15.463 25.887 1.00 78.75 113 GLN A N 1
ATOM 842 C CA . GLN A 1 113 ? 13.261 14.485 25.343 1.00 78.75 113 GLN A CA 1
ATOM 843 C C . GLN A 1 113 ? 12.266 15.190 24.410 1.00 78.75 113 GLN A C 1
ATOM 845 O O . GLN A 1 113 ? 11.732 16.245 24.768 1.00 78.75 113 GLN A O 1
ATOM 850 N N . PRO A 1 114 ? 11.987 14.623 23.223 1.00 79.19 114 PRO A N 1
ATOM 851 C CA . PRO A 1 114 ? 10.977 15.178 22.333 1.00 79.19 114 PRO A CA 1
ATOM 852 C C . PRO A 1 114 ? 9.612 15.185 23.028 1.00 79.19 114 PRO A C 1
ATOM 854 O O . PRO A 1 114 ? 9.343 14.376 23.913 1.00 79.19 114 PRO A O 1
ATOM 857 N N . ARG A 1 115 ? 8.724 16.101 22.642 1.00 78.94 115 ARG A N 1
ATOM 858 C CA . ARG A 1 115 ? 7.379 16.155 23.232 1.00 78.94 115 ARG A CA 1
ATOM 859 C C . ARG A 1 115 ? 6.560 14.921 22.819 1.00 78.94 115 ARG A C 1
ATOM 861 O O . ARG A 1 115 ? 6.709 14.476 21.677 1.00 78.94 115 ARG A O 1
ATOM 868 N N . PRO A 1 116 ? 5.670 14.404 23.689 1.00 81.19 116 PRO A N 1
ATOM 869 C CA . PRO A 1 116 ? 4.693 13.406 23.283 1.00 81.19 116 PRO A CA 1
ATOM 870 C C . PRO A 1 116 ? 3.855 13.923 22.111 1.00 81.19 116 PRO A C 1
ATOM 872 O O . PRO A 1 116 ? 3.493 15.099 22.043 1.00 81.19 116 PRO A O 1
ATOM 875 N N . THR A 1 117 ? 3.534 13.026 21.191 1.00 78.19 117 THR A N 1
ATOM 876 C CA . THR A 1 117 ? 2.764 13.307 19.975 1.00 78.19 117 THR A CA 1
ATOM 877 C C . THR A 1 117 ? 1.538 12.411 19.919 1.00 78.19 117 THR A C 1
ATOM 879 O O . THR A 1 117 ? 1.478 11.387 20.590 1.00 78.19 117 THR A O 1
ATOM 882 N N . THR A 1 118 ? 0.541 12.779 19.124 1.00 79.88 118 THR A N 1
ATOM 883 C CA . THR A 1 118 ? -0.667 11.968 18.908 1.00 79.88 118 THR A CA 1
ATOM 884 C C . THR A 1 118 ? -0.865 11.739 17.412 1.00 79.88 118 THR A C 1
ATOM 886 O O . THR A 1 118 ? -0.075 12.240 16.609 1.00 79.88 118 THR A O 1
ATOM 889 N N . VAL A 1 119 ? -1.905 10.992 17.023 1.00 80.12 119 VAL A N 1
ATOM 890 C CA . VAL A 1 119 ? -2.290 10.873 15.608 1.00 80.12 119 VAL A CA 1
ATOM 891 C C . VAL A 1 119 ? -2.495 12.262 15.009 1.00 80.12 119 VAL A C 1
ATOM 893 O O . VAL A 1 119 ? -3.324 13.037 15.485 1.00 80.12 119 VAL A O 1
ATOM 896 N N . GLN A 1 120 ? -1.755 12.547 13.942 1.00 80.50 120 GLN A N 1
ATOM 897 C CA . GLN A 1 120 ? -1.923 13.740 13.123 1.00 80.50 120 GLN A CA 1
ATOM 898 C C . GLN A 1 120 ? -2.759 13.379 11.897 1.00 80.50 120 GLN A C 1
ATOM 900 O O . GLN A 1 120 ? -2.518 12.351 11.269 1.00 80.50 120 GLN A O 1
ATOM 905 N N . VAL A 1 121 ? -3.754 14.208 11.588 1.00 79.44 121 VAL A N 1
ATOM 906 C CA . VAL A 1 121 ? -4.643 14.027 10.434 1.00 79.44 121 VAL A CA 1
ATOM 907 C C . VAL A 1 121 ? -4.103 14.765 9.201 1.00 79.44 121 VAL A C 1
ATOM 909 O O . VAL A 1 121 ? -3.464 15.807 9.368 1.00 79.44 121 VAL A O 1
ATOM 912 N N . PRO A 1 122 ? -4.367 14.281 7.974 1.00 82.38 122 PRO A N 1
ATOM 913 C CA . PRO A 1 122 ? -5.061 13.032 7.659 1.00 82.38 122 PRO A CA 1
ATOM 914 C C . PRO A 1 122 ? -4.218 11.794 8.003 1.00 82.38 122 PRO A C 1
ATOM 916 O O . PRO A 1 122 ? -2.995 11.815 7.866 1.00 82.38 122 PRO A O 1
ATOM 919 N N . ALA A 1 123 ? -4.874 10.723 8.454 1.00 85.38 123 ALA A N 1
ATOM 920 C CA . ALA A 1 123 ? -4.219 9.450 8.762 1.00 85.38 123 ALA A CA 1
ATOM 921 C C . ALA A 1 123 ? -4.972 8.277 8.136 1.00 85.38 123 ALA A C 1
ATOM 923 O O . ALA A 1 123 ? -6.193 8.201 8.228 1.00 85.38 123 ALA A O 1
ATOM 924 N N . GLU A 1 124 ? -4.235 7.347 7.539 1.00 89.25 124 GLU A N 1
ATOM 925 C CA . GLU A 1 124 ? -4.797 6.156 6.905 1.00 89.25 124 GLU A CA 1
ATOM 926 C C . GLU A 1 124 ? -4.783 4.961 7.860 1.00 89.25 124 GLU A C 1
ATOM 928 O O . GLU A 1 124 ? -3.913 4.822 8.733 1.00 89.25 124 GLU A O 1
ATOM 933 N N . GLY A 1 125 ? -5.751 4.073 7.677 1.00 92.06 125 GLY A N 1
ATOM 934 C CA . GLY A 1 125 ? -5.874 2.873 8.475 1.00 92.06 125 GLY A CA 1
ATOM 935 C C . GLY A 1 125 ? -7.029 1.985 8.048 1.00 92.06 125 GLY A C 1
ATOM 936 O O . GLY A 1 125 ? -7.535 2.045 6.926 1.00 92.06 125 GLY A O 1
ATOM 937 N N . VAL A 1 126 ? -7.452 1.146 8.983 1.00 93.94 126 VAL A N 1
ATOM 938 C CA . VAL A 1 126 ? -8.515 0.163 8.787 1.00 93.94 126 VAL A CA 1
ATOM 939 C C . VAL A 1 126 ? -9.506 0.196 9.932 1.00 93.94 126 VAL A C 1
ATOM 941 O O . VAL A 1 126 ? -9.182 0.597 11.052 1.00 93.94 126 VAL A O 1
ATOM 944 N N . CYS A 1 127 ? -10.724 -0.247 9.649 1.00 93.19 127 CYS A N 1
ATOM 945 C CA . CYS A 1 127 ? -11.796 -0.325 10.618 1.00 93.19 127 CYS A CA 1
ATOM 946 C C . CYS A 1 127 ? -12.449 -1.705 10.633 1.00 93.19 127 CYS A C 1
ATOM 948 O O . CYS A 1 127 ? -12.694 -2.316 9.590 1.00 93.19 127 CYS A O 1
ATOM 950 N N . TRP A 1 128 ? -12.797 -2.150 11.832 1.00 93.06 128 TRP A N 1
ATOM 951 C CA . TRP A 1 128 ? -13.688 -3.268 12.084 1.00 93.06 128 TRP A CA 1
ATOM 952 C C . TRP A 1 128 ? -15.066 -2.731 12.461 1.00 93.06 128 TRP A C 1
ATOM 954 O O . TRP A 1 128 ? -15.222 -2.061 13.482 1.00 93.06 128 TRP A O 1
ATOM 964 N N . LEU A 1 129 ? -16.048 -3.024 11.612 1.00 91.31 129 LEU A N 1
ATOM 965 C CA . LEU A 1 129 ? -17.447 -2.604 11.741 1.00 91.31 129 LEU A CA 1
ATOM 966 C C . LEU A 1 129 ? -18.328 -3.667 12.419 1.00 91.31 129 LEU A C 1
ATOM 968 O O . LEU A 1 129 ? -19.553 -3.582 12.367 1.00 91.31 129 LEU A O 1
ATOM 972 N N . GLY A 1 130 ? -17.718 -4.726 12.952 1.00 88.56 130 GLY A N 1
ATOM 973 C CA . GLY A 1 130 ? -18.433 -5.877 13.487 1.00 88.56 130 GLY A CA 1
ATOM 974 C C . GLY A 1 130 ? -18.699 -5.738 14.968 1.00 88.56 130 GLY A C 1
ATOM 975 O O . GLY A 1 130 ? -18.245 -4.799 15.618 1.00 88.56 130 GLY A O 1
ATOM 976 N N . ASP A 1 131 ? -19.394 -6.728 15.513 1.00 88.69 131 ASP A N 1
ATOM 977 C CA . ASP A 1 131 ? -19.656 -6.785 16.943 1.00 88.69 131 ASP A CA 1
ATOM 978 C C . ASP A 1 131 ? -18.332 -6.880 17.722 1.00 88.69 131 ASP A C 1
ATOM 980 O O . ASP A 1 131 ? -17.560 -7.832 17.570 1.00 88.69 131 ASP A O 1
ATOM 984 N N . LEU A 1 132 ? -18.054 -5.855 18.534 1.00 89.38 132 LEU A N 1
ATOM 985 C CA . LEU A 1 132 ? -16.840 -5.758 19.343 1.00 89.38 132 LEU A CA 1
ATOM 986 C C . LEU A 1 132 ? -16.786 -6.826 20.443 1.00 89.38 132 LEU A C 1
ATOM 988 O O . LEU A 1 132 ? -15.700 -7.123 20.935 1.00 89.38 132 LEU A O 1
ATOM 992 N N . SER A 1 133 ? -17.925 -7.420 20.815 1.00 87.44 133 SER A N 1
ATOM 993 C CA . SER A 1 133 ? -17.984 -8.510 21.796 1.00 87.44 133 SER A CA 1
ATOM 994 C C . SER A 1 133 ? -17.452 -9.843 21.257 1.00 87.44 133 SER A C 1
ATOM 996 O O . SER A 1 133 ? -17.156 -10.742 22.039 1.00 87.44 133 SER A O 1
ATOM 998 N N . LEU A 1 134 ? -17.293 -9.969 19.934 1.00 88.12 134 LEU A N 1
ATOM 999 C CA . LEU A 1 134 ? -16.765 -11.170 19.276 1.00 88.12 134 LEU A CA 1
ATOM 1000 C C . LEU A 1 134 ? -15.235 -11.171 19.143 1.00 88.12 134 LEU A C 1
ATOM 1002 O O . LEU A 1 134 ? -14.666 -12.133 18.621 1.00 88.12 134 LEU A O 1
ATOM 1006 N N . LEU A 1 135 ? -14.572 -10.092 19.565 1.00 90.19 135 LEU A N 1
ATOM 1007 C CA . LEU A 1 135 ? -13.116 -9.985 19.562 1.00 90.19 135 LEU A CA 1
ATOM 1008 C C . LEU A 1 135 ? -12.495 -10.962 20.574 1.00 90.19 135 LEU A C 1
ATOM 1010 O O . LEU A 1 135 ? -13.117 -11.317 21.569 1.00 90.19 135 LEU A O 1
ATOM 1014 N N . GLN A 1 136 ? -11.271 -11.420 20.304 1.00 91.00 136 GLN A N 1
ATOM 1015 C CA . GLN A 1 136 ? -10.576 -12.437 21.111 1.00 91.00 136 GLN A CA 1
ATOM 1016 C C . GLN A 1 136 ? -9.089 -12.101 21.230 1.00 91.00 136 GLN A C 1
ATOM 1018 O O . GLN A 1 136 ? -8.509 -11.624 20.258 1.00 91.00 136 GLN A O 1
ATOM 1023 N N . THR A 1 137 ? -8.449 -12.414 22.358 1.00 91.50 137 THR A N 1
ATOM 1024 C CA . THR A 1 137 ? -6.993 -12.280 22.580 1.00 91.50 137 THR A CA 1
ATOM 1025 C C . THR A 1 137 ? -6.251 -13.511 22.039 1.00 91.50 137 THR A C 1
ATOM 1027 O O . THR A 1 137 ? -6.689 -14.635 22.293 1.00 91.50 137 THR A O 1
ATOM 1030 N N . PRO A 1 138 ? -5.120 -13.363 21.314 1.00 90.88 138 PRO A N 1
ATOM 1031 C CA . PRO A 1 138 ? -4.310 -12.152 21.108 1.00 90.88 138 PRO A CA 1
ATOM 1032 C C . PRO A 1 138 ? -4.670 -11.355 19.841 1.00 90.88 138 PRO A C 1
ATOM 1034 O O . PRO A 1 138 ? -3.807 -10.701 19.258 1.00 90.88 138 PRO A O 1
ATOM 1037 N N . GLY A 1 139 ? -5.917 -11.440 19.381 1.00 90.38 139 GLY A N 1
ATOM 1038 C CA . GLY A 1 139 ? -6.376 -10.941 18.090 1.00 90.38 139 GLY A CA 1
ATOM 1039 C C . GLY A 1 139 ? -6.334 -12.045 17.040 1.00 90.38 139 GLY A C 1
ATOM 1040 O O . GLY A 1 139 ? -5.285 -12.635 16.783 1.00 90.38 139 GLY A O 1
ATOM 1041 N N . VAL A 1 140 ? -7.475 -12.345 16.426 1.00 89.06 140 VAL A N 1
ATOM 1042 C CA . VAL A 1 140 ? -7.600 -13.387 15.396 1.00 89.06 140 VAL A CA 1
ATOM 1043 C C . VAL A 1 140 ? -8.335 -12.842 14.184 1.00 89.06 140 VAL A C 1
ATOM 1045 O O . VAL A 1 140 ? -9.085 -11.871 14.293 1.00 89.06 140 VAL A O 1
ATOM 1048 N N . LEU A 1 141 ? -8.133 -13.48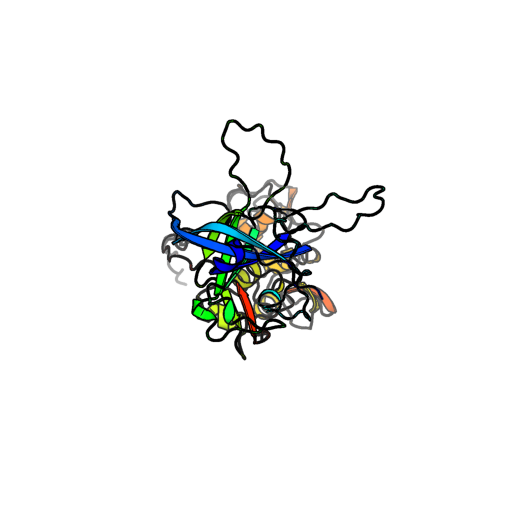4 13.031 1.00 86.69 141 LEU A N 1
ATOM 1049 C CA . LEU A 1 141 ? -8.926 -13.195 11.843 1.00 86.69 141 LEU A CA 1
ATOM 1050 C C . LEU A 1 141 ? -10.412 -13.444 12.162 1.00 86.69 141 LEU A C 1
ATOM 1052 O O . LEU A 1 141 ? -10.770 -14.581 12.486 1.00 86.69 141 LEU A O 1
ATOM 1056 N N . PRO A 1 142 ? -11.286 -12.432 12.054 1.00 77.94 142 PRO A N 1
ATOM 1057 C CA . PRO A 1 142 ? -12.697 -12.617 12.350 1.00 77.94 142 PRO A CA 1
ATOM 1058 C C . PRO A 1 142 ? -13.394 -13.515 11.328 1.00 77.94 142 PRO A C 1
ATOM 1060 O O . PRO A 1 142 ? -13.029 -13.557 10.150 1.00 77.94 142 PRO A O 1
ATOM 1063 N N . LEU A 1 143 ? -14.459 -14.190 11.762 1.00 73.81 143 LEU A N 1
ATOM 1064 C CA . LEU A 1 143 ? -15.343 -14.930 10.864 1.00 73.81 143 LEU A CA 1
ATOM 1065 C C . LEU A 1 143 ? -16.034 -13.943 9.904 1.00 73.81 143 LEU A C 1
ATOM 1067 O O . LEU A 1 143 ? -16.629 -12.962 10.338 1.00 73.81 143 LEU A O 1
ATOM 1071 N N . SER A 1 144 ? -15.990 -14.221 8.598 1.00 70.12 144 SER A N 1
ATOM 1072 C CA . SER A 1 144 ? -16.595 -13.392 7.534 1.00 70.12 144 SER A CA 1
ATOM 1073 C C . SER A 1 144 ? -16.032 -11.960 7.405 1.00 70.12 144 SER A C 1
ATOM 1075 O O . SER A 1 144 ? -16.786 -10.987 7.450 1.00 70.12 144 SER A O 1
ATOM 1077 N N . PRO A 1 145 ? -14.722 -11.785 7.154 1.00 68.62 145 PRO A N 1
ATOM 1078 C CA . PRO A 1 145 ? -14.087 -10.465 7.162 1.00 68.62 145 PRO A CA 1
ATOM 1079 C C . PRO A 1 145 ? -14.561 -9.526 6.036 1.00 68.62 145 PRO A C 1
ATOM 1081 O O . PRO A 1 145 ? -14.495 -8.308 6.183 1.00 68.62 145 PRO A O 1
ATOM 1084 N N . ARG A 1 146 ? -15.064 -10.062 4.912 1.00 63.31 146 ARG A N 1
ATOM 1085 C CA . ARG A 1 146 ? -15.306 -9.289 3.676 1.00 63.31 146 ARG A CA 1
ATOM 1086 C C . ARG A 1 146 ? -16.323 -8.147 3.799 1.00 63.31 146 ARG A C 1
ATOM 1088 O O . ARG A 1 146 ? -16.179 -7.167 3.083 1.00 63.31 146 ARG A O 1
ATOM 1095 N N . ALA A 1 147 ? -17.340 -8.263 4.653 1.00 61.88 147 ALA A N 1
ATOM 1096 C CA . ALA A 1 147 ? -18.391 -7.239 4.777 1.00 61.88 147 ALA A CA 1
ATOM 1097 C C . ALA A 1 147 ? -18.164 -6.264 5.943 1.00 61.88 147 ALA A C 1
ATOM 1099 O O . ALA A 1 147 ? -18.872 -5.270 6.079 1.00 61.88 147 ALA A O 1
ATOM 1100 N N . VAL A 1 148 ? -17.204 -6.583 6.804 1.00 80.88 148 VAL A N 1
ATOM 1101 C CA . VAL A 1 148 ? -17.065 -5.977 8.130 1.00 80.88 148 VAL A CA 1
ATOM 1102 C C . VAL A 1 148 ? -15.739 -5.228 8.259 1.00 80.88 148 VAL A C 1
ATOM 1104 O O . VAL A 1 148 ? -15.582 -4.367 9.123 1.00 80.88 148 VAL A O 1
ATOM 1107 N N . PHE A 1 149 ? -14.793 -5.523 7.367 1.00 88.94 149 PHE A N 1
ATOM 1108 C CA . PHE A 1 149 ? -13.497 -4.879 7.299 1.00 88.94 149 PHE A CA 1
ATOM 1109 C C . PHE A 1 149 ? -13.451 -3.866 6.154 1.00 88.94 149 PHE A C 1
ATOM 1111 O O . PHE A 1 149 ? -13.786 -4.178 5.011 1.00 88.94 149 PHE A O 1
ATOM 1118 N N . ALA A 1 150 ? -13.044 -2.640 6.462 1.00 91.44 150 ALA A N 1
ATOM 1119 C CA . ALA A 1 150 ? -12.949 -1.563 5.486 1.00 91.44 150 ALA A CA 1
ATOM 1120 C C . ALA A 1 150 ? -11.738 -0.675 5.778 1.00 91.44 150 ALA A C 1
ATOM 1122 O O . ALA A 1 150 ? -11.210 -0.668 6.892 1.00 91.44 150 ALA A O 1
ATOM 1123 N N . ALA A 1 151 ? -11.281 0.059 4.764 1.00 93.06 151 ALA A N 1
ATOM 1124 C CA . ALA A 1 151 ? -10.251 1.065 4.980 1.00 93.06 151 ALA A CA 1
ATOM 1125 C C . ALA A 1 151 ? -10.907 2.322 5.556 1.00 93.06 151 ALA A C 1
ATOM 1127 O O . ALA A 1 151 ? -12.098 2.572 5.345 1.00 93.06 151 ALA A O 1
ATOM 1128 N N . ALA A 1 152 ? -10.131 3.104 6.291 1.00 92.69 152 ALA A N 1
ATOM 1129 C CA . ALA A 1 152 ? -10.592 4.334 6.903 1.00 92.69 152 ALA A CA 1
ATOM 1130 C C . ALA A 1 152 ? -9.522 5.416 6.777 1.00 92.69 152 ALA A C 1
ATOM 1132 O O . ALA A 1 152 ? -8.355 5.177 7.083 1.00 92.69 152 ALA A O 1
ATOM 1133 N N . SER A 1 153 ? -9.946 6.613 6.386 1.00 91.25 153 SER A N 1
ATOM 1134 C CA . SER A 1 153 ? -9.090 7.798 6.336 1.00 91.25 153 SER A CA 1
ATOM 1135 C C . SER A 1 153 ? -9.590 8.796 7.367 1.00 91.25 153 SER A C 1
ATOM 1137 O O . SER A 1 153 ? -10.662 9.383 7.219 1.00 91.25 153 SER A O 1
ATOM 1139 N N . LEU A 1 154 ? -8.840 8.948 8.454 1.00 88.56 154 LEU A N 1
ATOM 1140 C CA . LEU A 1 154 ? -9.151 9.869 9.535 1.00 88.56 154 LEU A CA 1
ATOM 1141 C C . LEU A 1 154 ? -8.983 11.310 9.055 1.00 88.56 154 LEU A C 1
ATOM 1143 O O . LEU A 1 154 ? -7.895 11.703 8.639 1.00 88.56 154 LEU A O 1
ATOM 1147 N N . LEU A 1 155 ? -10.050 12.098 9.171 1.00 86.62 155 LEU A N 1
ATOM 1148 C CA . LEU A 1 155 ? -10.112 13.477 8.686 1.00 86.62 155 LEU A CA 1
ATOM 1149 C C . LEU A 1 155 ? -9.958 14.484 9.820 1.00 86.62 155 LEU A C 1
ATOM 1151 O O . LEU A 1 155 ? -9.313 15.516 9.662 1.00 86.62 155 LEU A O 1
ATOM 1155 N N . MET A 1 156 ? -10.531 14.175 10.980 1.00 85.12 156 MET A N 1
ATOM 1156 C CA . MET A 1 156 ? -10.446 15.019 12.165 1.00 85.12 156 MET A CA 1
ATOM 1157 C C . MET A 1 156 ? -10.550 14.164 13.423 1.00 85.12 156 MET A C 1
ATOM 1159 O O . MET A 1 156 ? -11.294 13.182 13.463 1.00 85.12 156 MET A O 1
ATOM 1163 N N . ILE A 1 157 ? -9.797 14.551 14.450 1.00 80.69 157 ILE A N 1
ATOM 1164 C CA . ILE A 1 157 ? -9.889 13.982 15.790 1.00 80.69 157 ILE A CA 1
ATOM 1165 C C . ILE A 1 157 ? -9.651 15.083 16.832 1.00 80.69 157 ILE A C 1
ATOM 1167 O O . ILE A 1 157 ? -8.605 15.731 16.834 1.00 80.69 157 ILE A O 1
ATOM 1171 N N . GLY A 1 158 ? -10.588 15.285 17.753 1.00 76.62 158 GLY A N 1
ATOM 1172 C CA . GLY A 1 158 ? -10.596 16.399 18.705 1.00 76.62 158 GLY A CA 1
ATOM 1173 C C . GLY A 1 158 ? -11.720 17.396 18.426 1.00 76.62 158 GLY A C 1
ATOM 1174 O O . GLY A 1 158 ? -12.759 17.045 17.881 1.00 76.62 158 GLY A O 1
ATOM 1175 N N . GLN A 1 159 ? -11.545 18.652 18.826 1.00 59.19 159 GLN A N 1
ATOM 1176 C CA . GLN A 1 159 ? -12.523 19.718 18.580 1.00 59.19 159 GLN A CA 1
ATOM 1177 C C . GLN A 1 159 ? -12.257 20.427 17.243 1.00 59.19 159 GLN A C 1
ATOM 1179 O O . GLN A 1 159 ? -11.118 20.788 16.940 1.00 59.19 159 GLN A O 1
ATOM 1184 N N . ALA A 1 160 ? -13.318 20.692 16.470 1.00 51.03 160 ALA A N 1
ATOM 1185 C CA . ALA A 1 160 ? -13.265 21.611 15.337 1.00 51.03 160 ALA A CA 1
ATOM 1186 C C . ALA A 1 160 ? -13.056 23.035 15.871 1.00 51.03 160 ALA A C 1
ATOM 1188 O O . ALA A 1 160 ? -13.940 23.609 16.507 1.00 51.03 160 ALA A O 1
ATOM 1189 N N . TYR A 1 161 ? -11.872 23.602 15.650 1.00 47.53 161 TYR A N 1
ATOM 1190 C CA . TYR A 1 161 ? -11.570 24.957 16.098 1.00 47.53 161 TYR A CA 1
ATOM 1191 C C . TYR A 1 161 ? -12.377 25.941 15.235 1.00 47.53 161 TYR A C 1
ATOM 1193 O O . TYR A 1 161 ? -12.073 26.155 14.062 1.00 47.53 161 TYR A O 1
ATOM 1201 N N . GLY A 1 162 ? -13.463 26.486 15.789 1.00 42.97 162 GLY A N 1
ATOM 1202 C CA . GLY A 1 162 ? -14.264 27.512 15.121 1.00 42.97 162 GLY A CA 1
ATOM 1203 C C . GLY A 1 162 ? -13.450 28.788 14.832 1.00 42.97 162 GLY A C 1
ATOM 1204 O O . GLY A 1 162 ? -12.390 28.995 15.427 1.00 42.97 162 GLY A O 1
ATOM 1205 N N . PRO A 1 163 ? -13.943 29.691 13.964 1.00 36.91 163 PRO A N 1
ATOM 1206 C CA . PRO A 1 163 ? -13.200 30.859 13.463 1.00 36.91 163 PRO A CA 1
ATOM 1207 C C . PRO A 1 163 ? -12.859 31.958 14.499 1.00 36.91 163 PRO A C 1
ATOM 1209 O O . PRO A 1 163 ? -12.420 33.035 14.114 1.00 36.91 163 PRO A O 1
ATOM 1212 N N . GLY A 1 164 ? -13.040 31.727 15.803 1.00 40.22 164 GLY A N 1
ATOM 1213 C CA . GLY A 1 164 ? -12.857 32.734 16.862 1.00 40.22 164 GLY A CA 1
ATOM 1214 C C . GLY A 1 164 ? -12.133 32.215 18.103 1.00 40.22 164 GLY A C 1
ATOM 1215 O O . GLY A 1 164 ? -12.438 32.636 19.214 1.00 40.22 164 GLY A O 1
ATOM 1216 N N . GLY A 1 165 ? -11.244 31.238 17.939 1.00 41.41 165 GLY A N 1
ATOM 1217 C CA . GLY A 1 165 ? -10.713 30.500 19.072 1.00 41.41 165 GLY A CA 1
ATOM 1218 C C . GLY A 1 165 ? -9.835 31.301 20.029 1.00 41.41 165 GLY A C 1
ATOM 1219 O O . GLY A 1 165 ? -8.923 32.009 19.620 1.00 41.41 165 GLY A O 1
ATOM 1220 N N . ILE A 1 166 ? -10.061 31.076 21.322 1.00 40.19 166 ILE A N 1
ATOM 1221 C CA . ILE A 1 166 ? -9.051 31.197 22.372 1.00 40.19 166 ILE A CA 1
ATOM 1222 C C . ILE A 1 166 ? -9.399 30.158 23.444 1.00 40.19 166 ILE A C 1
ATOM 1224 O O . ILE A 1 166 ? -10.099 30.431 24.413 1.00 40.19 166 ILE A O 1
ATOM 1228 N N . GLY A 1 167 ? -8.958 28.925 23.228 1.00 38.34 167 GLY A N 1
ATOM 1229 C CA . GLY A 1 167 ? -8.981 27.873 24.232 1.00 38.34 167 GLY A CA 1
ATOM 1230 C C . GLY A 1 167 ? -7.649 27.154 24.168 1.00 38.34 167 GLY A C 1
ATOM 1231 O O . GLY A 1 167 ? -7.487 26.221 23.387 1.00 38.34 167 GLY A O 1
ATOM 1232 N N . LEU A 1 168 ? -6.674 27.630 24.945 1.00 40.16 168 LEU A N 1
ATOM 1233 C CA . LEU A 1 168 ? -5.473 26.859 25.251 1.00 40.16 168 LEU A CA 1
ATOM 1234 C C . LEU A 1 168 ? -5.929 25.486 25.757 1.00 40.16 168 LEU A C 1
ATOM 1236 O O . LEU A 1 168 ? -6.651 25.411 26.749 1.00 40.16 168 LEU A O 1
ATOM 1240 N N . GLN A 1 169 ? -5.547 24.425 25.044 1.00 44.59 169 GLN A N 1
ATOM 1241 C CA . GLN A 1 169 ? -5.795 23.045 25.446 1.00 44.59 169 GLN A CA 1
ATOM 1242 C C . GLN A 1 169 ? -5.369 22.845 26.901 1.00 44.59 169 GLN A C 1
ATOM 1244 O O . GLN A 1 169 ? -4.184 22.926 27.226 1.00 44.59 169 GLN A O 1
ATOM 1249 N N . VAL A 1 170 ? -6.330 22.505 27.752 1.00 40.50 170 VAL A N 1
ATOM 1250 C CA . VAL A 1 170 ? -6.060 21.754 28.972 1.00 40.50 170 VAL A CA 1
ATOM 1251 C C . VAL A 1 170 ? -6.779 20.422 28.788 1.00 40.50 170 VAL A C 1
ATOM 1253 O O . VAL A 1 170 ? -7.944 20.295 29.122 1.00 40.50 170 VAL A O 1
ATOM 1256 N N . GLN A 1 171 ? -6.047 19.480 28.185 1.00 39.78 171 GLN A N 1
ATOM 1257 C CA . GLN A 1 171 ? -6.361 18.057 27.977 1.00 39.78 171 GLN A CA 1
ATOM 1258 C C . GLN A 1 171 ? -7.385 17.692 26.873 1.00 39.78 171 GLN A C 1
ATOM 1260 O O . GLN A 1 171 ? -8.479 18.245 26.818 1.00 39.78 171 GLN A O 1
ATOM 1265 N N . PRO A 1 172 ? -7.052 16.740 25.976 1.00 51.47 172 PRO A N 1
ATOM 1266 C CA . PRO A 1 172 ? -8.054 16.014 25.204 1.00 51.47 172 PRO A CA 1
ATOM 1267 C C . PRO A 1 172 ? -8.725 14.956 26.099 1.00 51.47 172 PRO A C 1
ATOM 1269 O O . PRO A 1 172 ? -8.058 14.005 26.510 1.00 51.47 172 PRO A O 1
ATOM 1272 N N . GLU A 1 173 ? -10.013 15.143 26.399 1.00 59.88 173 GLU A N 1
ATOM 1273 C CA . GLU A 1 173 ? -10.855 14.261 27.230 1.00 59.88 173 GLU A CA 1
ATOM 1274 C C . GLU A 1 173 ? -11.592 13.192 26.387 1.00 59.88 173 GLU A C 1
ATOM 1276 O O . GLU A 1 173 ? -11.838 13.375 25.192 1.00 59.88 173 GLU A O 1
ATOM 1281 N N . LEU A 1 174 ? -12.005 12.073 26.997 1.00 58.44 174 LEU A N 1
ATOM 1282 C CA . LEU A 1 174 ? -12.902 11.089 26.363 1.00 58.44 174 LEU A CA 1
ATOM 1283 C C . LEU A 1 174 ? -14.175 11.780 25.835 1.00 58.44 174 LEU A C 1
ATOM 1285 O O . LEU A 1 174 ? -14.723 12.656 26.501 1.00 58.44 174 LEU A O 1
ATOM 1289 N N . GLY A 1 175 ? -14.682 11.367 24.670 1.00 67.00 175 GLY A N 1
ATOM 1290 C CA . GLY A 1 175 ? -15.816 12.040 24.023 1.00 67.00 175 GLY A CA 1
ATOM 1291 C C . GLY A 1 175 ? -15.421 13.101 22.989 1.00 67.00 175 GLY A C 1
ATOM 1292 O O . GLY A 1 175 ? -16.297 13.727 22.392 1.00 67.00 175 GLY A O 1
ATOM 1293 N N . GLU A 1 176 ? -14.124 13.286 22.732 1.00 79.00 176 GLU A N 1
ATOM 1294 C CA . GLU A 1 176 ? -13.646 14.088 21.606 1.00 79.00 176 GLU A CA 1
ATOM 1295 C C . GLU A 1 176 ? -14.245 13.632 20.278 1.00 79.00 176 GLU A C 1
ATOM 1297 O O . GLU A 1 176 ? -14.352 12.431 20.006 1.00 79.00 176 GLU A O 1
ATOM 1302 N N . ALA A 1 177 ? -14.591 14.610 19.439 1.00 84.50 177 ALA A N 1
ATOM 1303 C CA . ALA A 1 177 ? -15.179 14.328 18.147 1.00 84.50 177 ALA A CA 1
ATOM 1304 C C . ALA A 1 177 ? -14.163 13.632 17.238 1.00 84.50 177 ALA A C 1
ATOM 1306 O O . ALA A 1 177 ? -12.964 13.913 17.254 1.00 84.50 177 ALA A O 1
ATOM 1307 N N . ILE A 1 178 ? -14.656 12.705 16.435 1.00 86.19 178 ILE A N 1
ATOM 1308 C CA . ILE A 1 178 ? -13.880 12.021 15.412 1.00 86.19 178 ILE A CA 1
ATOM 1309 C C . ILE A 1 178 ? -14.681 12.047 14.119 1.00 86.19 178 ILE A C 1
ATOM 1311 O O . ILE A 1 178 ? -15.895 11.841 14.134 1.00 86.19 178 ILE A O 1
ATOM 1315 N N . SER A 1 179 ? -14.007 12.304 13.002 1.00 89.50 179 SER A N 1
ATOM 1316 C CA . SER A 1 179 ? -14.594 12.145 11.674 1.00 89.50 179 SER A CA 1
ATOM 1317 C C . SER A 1 179 ? -13.620 11.440 10.746 1.00 89.50 179 SER A C 1
ATOM 1319 O O . SER A 1 179 ? -12.417 11.722 10.757 1.00 89.50 179 SER A O 1
ATOM 1321 N N . PHE A 1 180 ? -14.131 10.505 9.955 1.00 90.12 180 PHE A N 1
ATOM 1322 C CA . PHE A 1 180 ? -13.337 9.769 8.982 1.00 90.12 180 PHE A CA 1
ATOM 1323 C C . PHE A 1 180 ? -14.161 9.389 7.757 1.00 90.12 180 PHE A C 1
ATOM 1325 O O . PHE A 1 180 ? -15.383 9.247 7.828 1.00 90.12 180 PHE A O 1
ATOM 1332 N N . ALA A 1 181 ? -13.469 9.203 6.638 1.00 92.38 181 ALA A N 1
ATOM 1333 C CA . ALA A 1 181 ? -14.026 8.591 5.446 1.00 92.38 181 ALA A CA 1
ATOM 1334 C C . ALA A 1 181 ? -13.875 7.071 5.555 1.00 92.38 181 ALA A C 1
ATOM 1336 O O . ALA A 1 181 ? -12.763 6.543 5.603 1.00 92.38 181 ALA A O 1
ATOM 1337 N N . LEU A 1 182 ? -14.998 6.368 5.628 1.00 92.50 182 LEU A N 1
ATOM 1338 C CA . LEU A 1 182 ? -15.069 4.923 5.513 1.00 92.50 182 LEU A CA 1
ATOM 1339 C C . LEU A 1 182 ? -15.019 4.546 4.031 1.00 92.50 182 LEU A C 1
ATOM 1341 O O . LEU A 1 182 ? -15.816 5.053 3.239 1.00 92.50 182 LEU A O 1
ATOM 1345 N N . LYS A 1 183 ? -14.126 3.616 3.683 1.00 91.19 183 LYS A N 1
ATOM 1346 C CA . LYS A 1 183 ? -13.903 3.152 2.311 1.00 91.19 183 LYS A CA 1
ATOM 1347 C C . LYS A 1 183 ? -14.204 1.652 2.194 1.00 91.19 183 LYS A C 1
ATOM 1349 O O . LYS A 1 183 ? -13.312 0.809 2.376 1.00 91.19 183 LYS A O 1
ATOM 1354 N N . PRO A 1 184 ? -15.470 1.283 1.928 1.00 87.56 184 PRO A N 1
ATOM 1355 C CA . PRO A 1 184 ? -15.868 -0.110 1.765 1.00 87.56 184 PRO A CA 1
ATOM 1356 C C . PRO A 1 184 ? -15.098 -0.790 0.628 1.00 87.56 184 PRO A C 1
ATOM 1358 O O . PRO A 1 184 ? -14.749 -0.156 -0.366 1.00 87.56 184 PRO A O 1
ATOM 1361 N N . ASN A 1 185 ? -14.864 -2.099 0.747 1.00 86.38 185 ASN A N 1
ATOM 1362 C CA . ASN A 1 185 ? -14.203 -2.923 -0.277 1.00 86.38 185 ASN A CA 1
ATOM 1363 C C . ASN A 1 185 ? -12.769 -2.487 -0.653 1.00 86.38 185 ASN A C 1
ATOM 1365 O O . ASN A 1 185 ? -12.235 -2.936 -1.665 1.00 86.38 185 ASN A O 1
ATOM 1369 N N . ARG A 1 186 ? -12.127 -1.627 0.149 1.00 89.69 186 ARG A N 1
ATOM 1370 C CA . ARG A 1 186 ? -10.719 -1.224 -0.023 1.00 89.69 186 ARG A CA 1
ATOM 1371 C C . ARG A 1 186 ? -9.735 -2.091 0.742 1.00 89.69 186 ARG A C 1
ATOM 1373 O O . ARG A 1 186 ? -8.547 -1.790 0.746 1.00 89.69 186 ARG A O 1
ATOM 1380 N N . VAL A 1 187 ? -10.206 -3.152 1.386 1.00 92.19 187 VAL A N 1
ATOM 1381 C CA . VAL A 1 187 ? -9.338 -4.078 2.102 1.00 92.19 187 VAL A CA 1
ATOM 1382 C C . VAL A 1 187 ? -9.657 -5.504 1.701 1.00 92.19 187 VAL A C 1
ATOM 1384 O O . VAL A 1 187 ? -10.816 -5.914 1.681 1.00 92.19 187 VAL A O 1
ATOM 1387 N N . LEU A 1 188 ? -8.607 -6.250 1.379 1.00 91.94 188 LEU A N 1
ATOM 1388 C CA . LEU A 1 188 ? -8.672 -7.655 1.023 1.00 91.94 188 LEU A CA 1
ATOM 1389 C C . LEU A 1 188 ? -7.933 -8.474 2.072 1.00 91.94 188 LEU A C 1
ATOM 1391 O O . LEU A 1 188 ? -6.737 -8.281 2.276 1.00 91.94 188 LEU A O 1
ATOM 1395 N N . VAL A 1 189 ? -8.635 -9.419 2.693 1.00 92.19 189 VAL A N 1
ATOM 1396 C CA . VAL A 1 189 ? -7.999 -10.484 3.473 1.00 92.19 189 VAL A CA 1
ATOM 1397 C C . VAL A 1 189 ? -7.470 -11.537 2.511 1.00 92.19 189 VAL A C 1
ATOM 1399 O O . VAL A 1 189 ? -8.204 -11.995 1.638 1.00 92.19 189 VAL A O 1
ATOM 1402 N N . LEU A 1 190 ? -6.201 -11.890 2.678 1.00 92.38 190 LEU A N 1
ATOM 1403 C CA . LEU A 1 190 ? -5.493 -12.814 1.808 1.00 92.38 190 LEU A CA 1
ATOM 1404 C C . LEU A 1 190 ? -5.871 -14.259 2.122 1.00 92.38 190 LEU A C 1
ATOM 1406 O O . LEU A 1 190 ? -5.834 -14.699 3.275 1.00 92.38 190 LEU A O 1
ATOM 1410 N N . GLU A 1 191 ? -6.171 -15.013 1.076 1.00 91.62 191 GLU A N 1
ATOM 1411 C CA . GLU A 1 191 ? -6.463 -16.439 1.125 1.00 91.62 191 GLU A CA 1
ATOM 1412 C C . GLU A 1 191 ? -5.244 -17.256 0.663 1.00 91.62 191 GLU A C 1
ATOM 1414 O O . GLU A 1 191 ? -4.290 -16.749 0.065 1.00 91.62 191 GLU A O 1
ATOM 1419 N N . THR A 1 192 ? -5.239 -18.556 0.963 1.00 93.44 192 THR A N 1
ATOM 1420 C CA . THR A 1 192 ? -4.173 -19.449 0.497 1.00 93.44 192 THR A CA 1
ATOM 1421 C C . THR A 1 192 ? -4.133 -19.478 -1.029 1.00 93.44 192 THR A C 1
ATOM 1423 O O . THR A 1 192 ? -5.129 -19.787 -1.674 1.00 93.44 192 THR A O 1
ATOM 1426 N N . GLY A 1 193 ? -2.959 -19.199 -1.600 1.00 93.12 193 GLY A N 1
ATOM 1427 C CA . GLY A 1 193 ? -2.754 -19.169 -3.051 1.00 93.12 193 GLY A CA 1
ATOM 1428 C C . GLY A 1 193 ? -2.860 -17.776 -3.677 1.00 93.12 193 GLY A C 1
ATOM 1429 O O . GLY A 1 193 ? -2.558 -17.635 -4.861 1.00 93.12 193 GLY A O 1
ATOM 1430 N N . ASP A 1 194 ? -3.220 -16.744 -2.910 1.00 95.94 194 ASP A N 1
ATOM 1431 C CA . ASP A 1 194 ? -3.231 -15.376 -3.421 1.00 95.94 194 ASP A CA 1
ATOM 1432 C C . ASP A 1 194 ? -1.808 -14.882 -3.760 1.00 95.94 194 ASP A C 1
ATOM 1434 O O . ASP A 1 194 ? -0.838 -15.087 -3.025 1.00 95.94 194 ASP A O 1
ATOM 1438 N N . SER A 1 195 ? -1.693 -14.199 -4.900 1.00 95.75 195 SER A N 1
ATOM 1439 C CA . SER A 1 195 ? -0.482 -13.521 -5.379 1.00 95.75 195 SER A CA 1
ATOM 1440 C C . SER A 1 195 ? -0.856 -12.171 -5.990 1.00 95.75 195 SER A C 1
ATOM 1442 O O . SER A 1 195 ? -2.015 -11.953 -6.352 1.00 95.75 195 SER A O 1
ATOM 1444 N N . LEU A 1 196 ? 0.108 -11.258 -6.140 1.00 94.19 196 LEU A N 1
ATOM 1445 C CA . LEU A 1 196 ? -0.171 -9.924 -6.688 1.00 94.19 196 LEU A CA 1
ATOM 1446 C C . LEU A 1 196 ? -0.748 -9.983 -8.109 1.00 94.19 196 LEU A C 1
ATOM 1448 O O . LEU A 1 196 ? -1.627 -9.188 -8.417 1.00 94.19 196 LEU A O 1
ATOM 1452 N N . ASN A 1 197 ? -0.301 -10.923 -8.950 1.00 93.25 197 ASN A N 1
ATOM 1453 C CA . ASN A 1 197 ? -0.858 -11.115 -10.294 1.00 93.25 197 ASN A CA 1
ATOM 1454 C C . ASN A 1 197 ? -2.331 -11.531 -10.251 1.00 93.25 197 ASN A C 1
ATOM 1456 O O . ASN A 1 197 ? -3.160 -10.902 -10.901 1.00 93.25 197 ASN A O 1
ATOM 1460 N N . LEU A 1 198 ? -2.659 -12.555 -9.456 1.00 95.12 198 LEU A N 1
ATOM 1461 C CA . LEU A 1 198 ? -4.031 -13.061 -9.356 1.00 95.12 198 LEU A CA 1
ATOM 1462 C C . LEU A 1 198 ? -4.977 -12.014 -8.763 1.00 95.12 198 LEU A C 1
ATOM 1464 O O . LEU A 1 198 ? -6.115 -11.886 -9.204 1.00 95.12 198 LEU A O 1
ATOM 1468 N N . ILE A 1 199 ? -4.511 -11.250 -7.774 1.00 94.19 199 ILE A N 1
ATOM 1469 C CA . ILE A 1 199 ? -5.292 -10.160 -7.182 1.00 94.19 199 ILE A CA 1
ATOM 1470 C C . ILE A 1 199 ? -5.467 -9.024 -8.195 1.00 94.19 199 ILE A C 1
ATOM 1472 O O . ILE A 1 199 ? -6.575 -8.513 -8.343 1.00 94.19 199 ILE A O 1
ATOM 1476 N N . ALA A 1 200 ? -4.404 -8.633 -8.903 1.00 92.31 200 ALA A N 1
ATOM 1477 C CA . ALA A 1 200 ? -4.470 -7.578 -9.909 1.00 92.31 200 ALA A CA 1
ATOM 1478 C C . ALA A 1 200 ? -5.502 -7.907 -10.996 1.00 92.31 200 ALA A C 1
ATOM 1480 O O . ALA A 1 200 ? -6.366 -7.082 -11.285 1.00 92.31 200 ALA A O 1
ATOM 1481 N N . GLU A 1 201 ? -5.469 -9.135 -11.513 1.00 92.38 201 GLU A N 1
ATOM 1482 C CA . GLU A 1 201 ? -6.440 -9.641 -12.483 1.00 92.38 201 GLU A CA 1
ATOM 1483 C C . GLU A 1 201 ? -7.864 -9.664 -11.907 1.00 92.38 201 GLU A C 1
ATOM 1485 O O . GLU A 1 201 ? -8.778 -9.088 -12.495 1.00 92.38 201 GLU A O 1
ATOM 1490 N N . ARG A 1 202 ? -8.051 -10.251 -10.714 1.00 92.62 202 ARG A N 1
ATOM 1491 C CA . ARG A 1 202 ? -9.367 -10.389 -10.063 1.00 92.62 202 ARG A CA 1
ATOM 1492 C C . ARG A 1 202 ? -10.060 -9.044 -9.828 1.00 92.62 202 ARG A C 1
ATOM 1494 O O . ARG A 1 202 ? -11.282 -8.969 -9.923 1.00 92.62 202 ARG A O 1
ATOM 1501 N N . TYR A 1 203 ? -9.297 -8.004 -9.496 1.00 90.06 203 TYR A N 1
ATOM 1502 C CA . TYR A 1 203 ? -9.822 -6.681 -9.142 1.00 90.06 203 TYR A CA 1
ATOM 1503 C C . TYR A 1 203 ? -9.639 -5.625 -10.241 1.00 90.06 203 TYR A C 1
ATOM 1505 O O . TYR A 1 203 ? -9.898 -4.449 -9.988 1.00 90.06 203 TYR A O 1
ATOM 1513 N N . GLY A 1 204 ? -9.207 -6.017 -11.446 1.00 90.00 204 GLY A N 1
ATOM 1514 C CA . GLY A 1 204 ? -9.047 -5.096 -12.576 1.00 90.00 204 GLY A CA 1
ATOM 1515 C C . GLY A 1 204 ? -8.056 -3.962 -12.294 1.00 90.00 204 GLY A C 1
ATOM 1516 O O . GLY A 1 204 ? -8.320 -2.802 -12.601 1.00 90.00 204 GLY A O 1
ATOM 1517 N N . THR A 1 205 ? -6.933 -4.280 -11.654 1.00 90.88 205 THR A N 1
ATOM 1518 C CA . THR A 1 205 ? -5.864 -3.329 -11.327 1.00 90.88 205 THR A CA 1
ATOM 1519 C C . THR A 1 205 ? -4.510 -3.848 -11.812 1.00 90.88 205 THR A C 1
ATOM 1521 O O . THR A 1 205 ? -4.427 -4.858 -12.502 1.00 90.88 205 THR A O 1
ATOM 1524 N N . THR A 1 206 ? -3.423 -3.153 -11.481 1.00 90.94 206 THR A N 1
ATOM 1525 C CA . THR A 1 206 ? -2.062 -3.570 -11.832 1.00 90.94 206 THR A CA 1
ATOM 1526 C C . THR A 1 206 ? -1.250 -3.891 -10.584 1.00 90.94 206 THR A C 1
ATOM 1528 O O . THR A 1 206 ? -1.477 -3.333 -9.508 1.00 90.94 206 THR A O 1
ATOM 1531 N N . VAL A 1 207 ? -0.239 -4.748 -10.735 1.00 91.38 207 VAL A N 1
ATOM 1532 C CA . VAL A 1 207 ? 0.731 -5.053 -9.668 1.00 91.38 207 VAL A CA 1
ATOM 1533 C C . VAL A 1 207 ? 1.424 -3.781 -9.175 1.00 91.38 207 VAL A C 1
ATOM 1535 O O . VAL A 1 207 ? 1.649 -3.617 -7.977 1.00 91.38 207 VAL A O 1
ATOM 1538 N N . GLN A 1 208 ? 1.722 -2.852 -10.086 1.00 87.75 208 GLN A N 1
ATOM 1539 C CA . GLN A 1 208 ? 2.312 -1.561 -9.748 1.00 87.75 208 GLN A CA 1
ATOM 1540 C C . GLN A 1 208 ? 1.371 -0.724 -8.871 1.00 87.75 208 GLN A C 1
ATOM 1542 O O . GLN A 1 208 ? 1.807 -0.189 -7.854 1.00 87.75 208 GLN A O 1
ATOM 1547 N N . THR A 1 209 ? 0.084 -0.649 -9.217 1.00 89.00 209 THR A N 1
ATOM 1548 C CA . THR A 1 209 ? -0.922 0.059 -8.412 1.00 89.00 209 THR A CA 1
ATOM 1549 C C . THR A 1 209 ? -1.115 -0.603 -7.046 1.00 89.00 209 THR A C 1
ATOM 1551 O O . THR A 1 209 ? -1.172 0.101 -6.041 1.00 89.00 209 THR A O 1
ATOM 1554 N N . LEU A 1 210 ? -1.147 -1.940 -6.978 1.00 91.94 210 LEU A N 1
ATOM 1555 C CA . LEU A 1 210 ? -1.228 -2.671 -5.709 1.00 91.94 210 LEU A CA 1
ATOM 1556 C C . LEU A 1 210 ? -0.035 -2.373 -4.795 1.00 91.94 210 LEU A C 1
ATOM 1558 O O . LEU A 1 210 ? -0.229 -2.143 -3.606 1.00 91.94 210 LEU A O 1
ATOM 1562 N N . ARG A 1 211 ? 1.190 -2.326 -5.331 1.00 90.00 211 ARG A N 1
ATOM 1563 C CA . ARG A 1 211 ? 2.377 -1.934 -4.553 1.00 90.00 211 ARG A CA 1
ATOM 1564 C C . ARG A 1 211 ? 2.321 -0.479 -4.102 1.00 90.00 211 ARG A C 1
ATOM 1566 O O . ARG A 1 211 ? 2.722 -0.182 -2.986 1.00 90.00 211 ARG A O 1
ATOM 1573 N N . ALA A 1 212 ? 1.812 0.420 -4.942 1.00 86.94 212 ALA A N 1
ATOM 1574 C CA . ALA A 1 212 ? 1.714 1.836 -4.600 1.00 86.94 212 ALA A CA 1
ATOM 1575 C C . ALA A 1 212 ? 0.814 2.082 -3.377 1.00 86.94 212 ALA A C 1
ATOM 1577 O O . ALA A 1 212 ? 1.137 2.928 -2.549 1.00 86.94 212 ALA A O 1
ATOM 1578 N N . VAL A 1 213 ? -0.278 1.320 -3.237 1.00 88.38 213 VAL A N 1
ATOM 1579 C CA . VAL A 1 213 ? -1.186 1.416 -2.077 1.00 88.38 213 VAL A CA 1
ATOM 1580 C C . VAL A 1 213 ? -0.779 0.518 -0.900 1.00 88.38 213 VAL A C 1
ATOM 1582 O O . VAL A 1 213 ? -1.355 0.633 0.176 1.00 88.38 213 VAL A O 1
ATOM 1585 N N . ASN A 1 214 ? 0.228 -0.349 -1.069 1.00 90.56 214 ASN A N 1
ATOM 1586 C CA . ASN A 1 214 ? 0.761 -1.230 -0.023 1.00 90.56 214 ASN A CA 1
ATOM 1587 C C . ASN A 1 214 ? 2.290 -1.080 0.090 1.00 90.56 214 ASN A C 1
ATOM 1589 O O . ASN A 1 214 ? 3.024 -1.889 -0.489 1.00 90.56 214 ASN A O 1
ATOM 1593 N N . PRO A 1 215 ? 2.793 -0.084 0.846 1.00 83.56 215 PRO A N 1
ATOM 1594 C CA . PRO A 1 215 ? 4.227 0.202 0.950 1.00 83.56 215 PRO A CA 1
ATOM 1595 C C . PRO A 1 215 ? 5.085 -0.992 1.393 1.00 83.56 215 PRO A C 1
ATOM 1597 O O . PRO A 1 215 ? 6.195 -1.170 0.894 1.00 83.56 215 PRO A O 1
ATOM 1600 N N . ASP A 1 216 ? 4.553 -1.864 2.252 1.00 83.00 216 ASP A N 1
ATOM 1601 C CA . ASP A 1 216 ? 5.250 -3.075 2.710 1.00 83.00 216 ASP A CA 1
ATOM 1602 C C . ASP A 1 216 ? 5.520 -4.071 1.571 1.00 83.00 216 ASP A C 1
ATOM 1604 O O . ASP A 1 216 ? 6.489 -4.828 1.609 1.00 83.00 216 ASP A O 1
ATOM 1608 N N . LEU A 1 217 ? 4.701 -4.039 0.515 1.00 87.44 217 LEU A N 1
ATOM 1609 C CA . LEU A 1 217 ? 4.878 -4.856 -0.685 1.00 87.44 217 LEU A CA 1
ATOM 1610 C C . LEU A 1 217 ? 5.763 -4.178 -1.744 1.00 87.44 217 LEU A C 1
ATOM 1612 O O . LEU A 1 217 ? 6.115 -4.801 -2.750 1.00 87.44 217 LEU A O 1
ATOM 1616 N N . ALA A 1 218 ? 6.121 -2.909 -1.532 1.00 84.94 218 ALA A N 1
ATOM 1617 C CA . ALA A 1 218 ? 6.946 -2.104 -2.428 1.00 84.94 218 ALA A CA 1
ATOM 1618 C C . ALA A 1 218 ? 8.445 -2.148 -2.080 1.00 84.94 218 ALA A C 1
ATOM 1620 O O . ALA A 1 218 ? 9.234 -1.420 -2.688 1.00 84.94 218 ALA A O 1
ATOM 1621 N N . GLN A 1 219 ? 8.846 -3.000 -1.129 1.00 85.81 219 GLN A N 1
ATOM 1622 C CA . GLN A 1 219 ? 10.243 -3.188 -0.742 1.00 85.81 219 GLN A CA 1
ATOM 1623 C C . GLN A 1 219 ? 11.128 -3.541 -1.942 1.00 85.81 219 GLN A C 1
ATOM 1625 O O . GLN A 1 219 ? 10.737 -4.275 -2.856 1.00 85.81 219 GLN A O 1
ATOM 1630 N N . GLN A 1 220 ? 12.348 -3.017 -1.911 1.00 90.44 220 GLN A N 1
ATOM 1631 C CA . GLN A 1 220 ? 13.343 -3.157 -2.966 1.00 90.44 220 GLN A CA 1
ATOM 1632 C C . GLN A 1 220 ? 14.552 -3.908 -2.419 1.00 90.44 220 GLN A C 1
ATOM 1634 O O . GLN A 1 220 ? 14.849 -3.830 -1.226 1.00 90.44 220 GLN A O 1
ATOM 1639 N N . GLY A 1 221 ? 15.248 -4.630 -3.287 1.00 91.12 221 GLY A N 1
ATOM 1640 C CA . GLY A 1 221 ? 16.479 -5.309 -2.918 1.00 91.12 221 GLY A CA 1
ATOM 1641 C C . GLY A 1 221 ? 17.384 -5.585 -4.114 1.00 91.12 221 GLY A C 1
ATOM 1642 O O . GLY A 1 221 ? 16.929 -5.523 -5.262 1.00 91.12 221 GLY A O 1
ATOM 1643 N N . PRO A 1 222 ? 18.663 -5.897 -3.848 1.00 94.62 222 PRO A N 1
ATOM 1644 C CA . PRO A 1 222 ? 19.623 -6.211 -4.888 1.00 94.62 222 PRO A CA 1
ATOM 1645 C C . PRO A 1 222 ? 19.362 -7.600 -5.481 1.00 94.62 222 PRO A C 1
ATOM 1647 O O . PRO A 1 222 ? 19.090 -8.562 -4.763 1.00 94.62 222 PRO A O 1
ATOM 1650 N N . ILE A 1 223 ? 19.532 -7.711 -6.791 1.00 93.44 223 ILE A N 1
ATOM 1651 C CA . ILE A 1 223 ? 19.709 -8.967 -7.519 1.00 93.44 223 ILE A CA 1
ATOM 1652 C C . ILE A 1 223 ? 21.040 -8.939 -8.259 1.00 93.44 223 ILE A C 1
ATOM 1654 O O . ILE A 1 223 ? 21.558 -7.870 -8.580 1.00 93.44 223 ILE A O 1
ATOM 1658 N N . THR A 1 224 ? 21.566 -10.120 -8.557 1.00 93.94 224 THR A N 1
ATOM 1659 C CA . THR A 1 224 ? 22.712 -10.297 -9.450 1.00 93.94 224 THR A CA 1
ATOM 1660 C C . THR A 1 224 ? 22.197 -10.762 -10.806 1.00 93.94 224 THR A C 1
ATOM 1662 O O . THR A 1 224 ? 21.480 -11.762 -10.872 1.00 93.94 224 THR A O 1
ATOM 1665 N N . THR A 1 225 ? 22.529 -10.037 -11.872 1.00 91.75 225 THR A N 1
ATOM 1666 C CA . THR A 1 225 ? 22.142 -10.382 -13.247 1.00 91.75 225 THR A CA 1
ATOM 1667 C C . THR A 1 225 ? 22.801 -11.686 -13.694 1.00 91.75 225 THR A C 1
ATOM 1669 O O . THR A 1 225 ? 23.976 -11.950 -13.414 1.00 91.75 225 THR A O 1
ATOM 1672 N N . ALA A 1 226 ? 22.043 -12.512 -14.406 1.00 92.44 226 ALA A N 1
ATOM 1673 C CA . ALA A 1 226 ? 22.535 -13.713 -15.063 1.00 92.44 226 ALA A CA 1
ATOM 1674 C C . ALA A 1 226 ? 22.707 -13.480 -16.571 1.00 92.44 226 ALA A C 1
ATOM 1676 O O . ALA A 1 226 ? 22.156 -12.543 -17.147 1.00 92.44 226 ALA A O 1
ATOM 1677 N N . ALA A 1 227 ? 23.455 -14.367 -17.229 1.00 91.44 227 ALA A N 1
ATOM 1678 C CA . ALA A 1 227 ? 23.574 -14.341 -18.682 1.00 91.44 227 ALA A CA 1
ATOM 1679 C C . ALA A 1 227 ? 22.187 -14.444 -19.344 1.00 91.44 227 ALA A C 1
ATOM 1681 O O . ALA A 1 227 ? 21.415 -15.355 -19.040 1.00 91.44 227 ALA A O 1
ATOM 1682 N N . GLY A 1 228 ? 21.889 -13.513 -20.252 1.00 88.50 228 GLY A N 1
ATOM 1683 C CA . GLY A 1 228 ? 20.601 -13.428 -20.946 1.00 88.50 228 GLY A CA 1
ATOM 1684 C C . GLY A 1 228 ? 19.529 -12.602 -20.228 1.00 88.50 228 GLY A C 1
ATOM 1685 O O . GLY A 1 228 ? 18.440 -12.443 -20.779 1.00 88.50 228 GLY A O 1
ATOM 1686 N N . ASP A 1 229 ? 19.807 -12.050 -19.042 1.00 93.94 229 ASP A N 1
ATOM 1687 C CA . ASP A 1 229 ? 18.920 -11.049 -18.450 1.00 93.94 229 ASP A CA 1
ATOM 1688 C C . ASP A 1 229 ? 18.987 -9.741 -19.260 1.00 93.94 229 ASP A C 1
ATOM 1690 O O . ASP A 1 229 ? 20.057 -9.235 -19.596 1.00 93.94 229 ASP A O 1
ATOM 1694 N N . THR A 1 230 ? 17.815 -9.182 -19.548 1.00 94.25 230 THR A N 1
ATOM 1695 C CA . THR A 1 230 ? 17.624 -7.860 -20.159 1.00 94.25 230 THR A CA 1
ATOM 1696 C C . THR A 1 230 ? 16.705 -7.038 -19.261 1.00 94.25 230 THR A C 1
ATOM 1698 O O . THR A 1 230 ? 15.986 -7.598 -18.422 1.00 94.25 230 THR A O 1
ATOM 1701 N N . LEU A 1 231 ? 16.662 -5.713 -19.429 1.00 92.00 231 LEU A N 1
ATOM 1702 C CA . LEU A 1 231 ? 15.741 -4.886 -18.639 1.00 92.00 231 LEU A CA 1
ATOM 1703 C C . LEU A 1 231 ? 14.278 -5.255 -18.898 1.00 92.00 231 LEU A C 1
ATOM 1705 O O . LEU A 1 231 ? 13.495 -5.268 -17.952 1.00 92.00 231 LEU A O 1
ATOM 1709 N N . ASN A 1 232 ? 13.922 -5.630 -20.130 1.00 92.12 232 ASN A N 1
ATOM 1710 C CA . ASN A 1 232 ? 12.580 -6.121 -20.460 1.00 92.12 232 ASN A CA 1
ATOM 1711 C C . ASN A 1 232 ? 12.225 -7.397 -19.682 1.00 92.12 232 ASN A C 1
ATOM 1713 O O . ASN A 1 232 ? 11.150 -7.489 -19.083 1.00 92.12 232 ASN A O 1
ATOM 1717 N N . VAL A 1 233 ? 13.139 -8.372 -19.639 1.00 93.12 233 VAL A N 1
ATOM 1718 C CA . VAL A 1 233 ? 12.929 -9.633 -18.909 1.00 93.12 233 VAL A CA 1
ATOM 1719 C C . VAL A 1 233 ? 12.823 -9.383 -17.406 1.00 93.12 233 VAL A C 1
ATOM 1721 O O . VAL A 1 233 ? 11.944 -9.946 -16.750 1.00 93.12 233 VAL A O 1
ATOM 1724 N N . LEU A 1 234 ? 13.679 -8.523 -16.849 1.00 92.88 234 LEU A N 1
ATOM 1725 C CA . LEU A 1 234 ? 13.639 -8.172 -15.430 1.00 92.88 234 LEU A CA 1
ATOM 1726 C C . LEU A 1 234 ? 12.366 -7.393 -15.074 1.00 92.88 234 LEU A C 1
ATOM 1728 O O . LEU A 1 234 ? 11.720 -7.707 -14.073 1.00 92.88 234 LEU A O 1
ATOM 1732 N N . ALA A 1 235 ? 11.955 -6.435 -15.905 1.00 91.69 235 ALA A N 1
ATOM 1733 C CA . ALA A 1 235 ? 10.731 -5.664 -15.712 1.00 91.69 235 ALA A CA 1
ATOM 1734 C C . ALA A 1 235 ? 9.503 -6.586 -15.673 1.00 91.69 235 ALA A C 1
ATOM 1736 O O . ALA A 1 235 ? 8.735 -6.545 -14.709 1.00 91.69 235 ALA A O 1
ATOM 1737 N N . ALA A 1 236 ? 9.383 -7.503 -16.638 1.00 90.75 236 ALA A N 1
ATOM 1738 C CA . ALA A 1 236 ? 8.311 -8.494 -16.674 1.00 90.75 236 ALA A CA 1
ATOM 1739 C C . ALA A 1 236 ? 8.348 -9.437 -15.458 1.00 90.75 236 ALA A C 1
ATOM 1741 O O . ALA A 1 236 ? 7.343 -9.612 -14.765 1.00 90.75 236 ALA A O 1
ATOM 1742 N N . ARG A 1 237 ? 9.521 -10.001 -15.133 1.00 91.62 237 ARG A N 1
ATOM 1743 C CA . ARG A 1 237 ? 9.710 -10.930 -14.002 1.00 91.62 237 ARG A CA 1
ATOM 1744 C C . ARG A 1 237 ? 9.340 -10.299 -12.658 1.00 91.62 237 ARG A C 1
ATOM 1746 O O . ARG A 1 237 ? 8.809 -10.983 -11.782 1.00 91.62 237 ARG A O 1
ATOM 1753 N N . HIS A 1 238 ? 9.622 -9.009 -12.490 1.00 91.12 238 HIS A N 1
ATOM 1754 C CA . HIS A 1 238 ? 9.320 -8.257 -11.275 1.00 91.12 238 HIS A CA 1
ATOM 1755 C C . HIS A 1 238 ? 8.001 -7.472 -11.363 1.00 91.12 238 HIS A C 1
ATOM 1757 O O . HIS A 1 238 ? 7.664 -6.773 -10.407 1.00 91.12 238 HIS A O 1
ATOM 1763 N N . GLY A 1 239 ? 7.226 -7.608 -12.447 1.00 87.00 239 GLY A N 1
ATOM 1764 C CA . GLY A 1 239 ? 5.954 -6.904 -12.672 1.00 87.00 239 GLY A CA 1
ATOM 1765 C C . GLY A 1 239 ? 6.076 -5.407 -12.446 1.00 87.00 239 GLY A C 1
ATOM 1766 O O . GLY A 1 239 ? 5.387 -4.832 -11.603 1.00 87.00 239 GLY A O 1
ATOM 1767 N N . THR A 1 240 ? 7.046 -4.810 -13.122 1.00 89.75 240 THR A N 1
ATOM 1768 C CA . THR A 1 240 ? 7.305 -3.377 -13.129 1.00 89.75 240 THR A CA 1
ATOM 1769 C C . THR A 1 240 ? 7.620 -2.931 -14.555 1.00 89.75 240 THR A C 1
ATOM 1771 O O . THR A 1 240 ? 7.543 -3.722 -15.491 1.00 89.75 240 THR A O 1
ATOM 1774 N N . THR A 1 241 ? 7.958 -1.661 -14.729 1.00 88.88 241 THR A N 1
ATOM 1775 C CA . THR A 1 241 ? 8.348 -1.076 -16.012 1.00 88.88 241 THR A CA 1
ATOM 1776 C C . THR A 1 241 ? 9.865 -0.935 -16.100 1.00 88.88 241 THR A C 1
ATOM 1778 O O . THR A 1 241 ? 10.560 -0.868 -15.081 1.00 88.88 241 THR A O 1
ATOM 1781 N N . VAL A 1 242 ? 10.388 -0.855 -17.323 1.00 88.88 242 VAL A N 1
ATOM 1782 C CA . VAL A 1 242 ? 11.807 -0.553 -17.567 1.00 88.88 242 VAL A CA 1
ATOM 1783 C C . VAL A 1 242 ? 12.177 0.806 -16.975 1.00 88.88 242 VAL A C 1
ATOM 1785 O O . VAL A 1 242 ? 13.216 0.937 -16.332 1.00 88.88 242 VAL A O 1
ATOM 1788 N N . ASP A 1 243 ? 11.291 1.791 -17.108 1.00 85.19 243 ASP A N 1
ATOM 1789 C CA . ASP A 1 243 ? 11.487 3.141 -16.579 1.00 85.19 243 ASP A CA 1
ATOM 1790 C C . ASP A 1 243 ? 11.636 3.136 -15.060 1.00 85.19 243 ASP A C 1
ATOM 1792 O O . ASP A 1 243 ? 12.533 3.775 -14.507 1.00 85.19 243 ASP A O 1
ATOM 1796 N N . TYR A 1 244 ? 10.808 2.345 -14.373 1.00 85.88 244 TYR A N 1
ATOM 1797 C CA . TYR A 1 244 ? 10.933 2.154 -12.935 1.00 85.88 244 TYR A CA 1
ATOM 1798 C C . TYR A 1 244 ? 12.270 1.498 -12.562 1.00 85.88 244 TYR A C 1
ATOM 1800 O O . TYR A 1 244 ? 12.918 1.942 -11.616 1.00 85.88 244 TYR A O 1
ATOM 1808 N N . LEU A 1 245 ? 12.723 0.483 -13.307 1.00 89.06 245 LEU A N 1
ATOM 1809 C CA . LEU A 1 245 ? 14.029 -0.142 -13.061 1.00 89.06 245 LEU A CA 1
ATOM 1810 C C . LEU A 1 245 ? 15.193 0.827 -13.290 1.00 89.06 245 LEU A C 1
ATOM 1812 O O . LEU A 1 245 ? 16.110 0.863 -12.472 1.00 89.06 245 LEU A O 1
ATOM 1816 N N . ARG A 1 246 ? 15.146 1.644 -14.346 1.00 88.12 246 ARG A N 1
ATOM 1817 C CA . ARG A 1 246 ? 16.140 2.698 -14.610 1.00 88.12 246 ARG A CA 1
ATOM 1818 C C . ARG A 1 246 ? 16.160 3.738 -13.490 1.00 88.12 246 ARG A C 1
ATOM 1820 O O . ARG A 1 246 ? 17.227 4.147 -13.049 1.00 88.12 246 ARG A O 1
ATOM 1827 N N . LYS A 1 247 ? 14.995 4.111 -12.956 1.00 86.25 247 LYS A N 1
ATOM 1828 C CA . LYS A 1 247 ? 14.890 5.023 -11.808 1.00 86.25 247 LYS A CA 1
ATOM 1829 C C . LYS A 1 247 ? 15.501 4.455 -10.531 1.00 86.25 247 LYS A C 1
ATOM 1831 O O . LYS A 1 247 ? 16.111 5.204 -9.774 1.00 86.25 247 LYS A O 1
ATOM 1836 N N . LEU A 1 248 ? 15.355 3.152 -10.296 1.00 88.81 248 LEU A N 1
ATOM 1837 C CA . LEU A 1 248 ? 15.987 2.480 -9.159 1.00 88.81 248 LEU A CA 1
ATOM 1838 C C . LEU A 1 248 ? 17.495 2.286 -9.327 1.00 88.81 248 LEU A C 1
ATOM 1840 O O . LEU A 1 248 ? 18.200 2.138 -8.332 1.00 88.81 248 LEU A O 1
ATOM 1844 N N . ASN A 1 249 ? 17.986 2.294 -10.565 1.00 91.06 249 ASN A N 1
ATOM 1845 C CA . ASN A 1 249 ? 19.376 2.004 -10.893 1.00 91.06 249 ASN A CA 1
ATOM 1846 C C . ASN A 1 249 ? 19.984 3.126 -11.740 1.00 91.06 249 ASN A C 1
ATOM 1848 O O . ASN A 1 249 ? 20.161 2.949 -12.947 1.00 91.06 249 ASN A O 1
ATOM 1852 N N . PRO A 1 250 ? 20.362 4.263 -11.124 1.00 86.69 250 PRO A N 1
ATOM 1853 C CA . PRO A 1 250 ? 21.007 5.365 -11.838 1.00 86.69 250 PRO A CA 1
ATOM 1854 C C . PRO A 1 250 ? 22.300 4.966 -12.563 1.00 86.69 250 PRO A C 1
ATOM 1856 O O . PRO A 1 250 ? 22.691 5.628 -13.513 1.00 86.69 250 PRO A O 1
ATOM 1859 N N . SER A 1 251 ? 22.944 3.861 -12.169 1.00 84.94 251 SER A N 1
ATOM 1860 C CA . SER A 1 251 ? 24.107 3.288 -12.864 1.00 84.94 251 SER A CA 1
ATOM 1861 C C . SER A 1 251 ? 23.822 2.815 -14.295 1.00 84.94 251 SER A C 1
ATOM 1863 O O . SER A 1 251 ? 24.761 2.549 -15.036 1.00 84.94 251 SER A O 1
ATOM 1865 N N . LEU A 1 252 ? 22.551 2.698 -14.690 1.00 85.69 252 LEU A N 1
ATOM 1866 C CA . LEU A 1 252 ? 22.136 2.380 -16.059 1.00 85.69 252 LEU A CA 1
ATOM 1867 C C . LEU A 1 252 ? 22.019 3.625 -16.958 1.00 85.69 252 LEU A C 1
ATOM 1869 O O . LEU A 1 252 ? 21.685 3.496 -18.139 1.00 85.69 252 LEU A O 1
ATOM 1873 N N . LEU A 1 253 ? 22.258 4.824 -16.417 1.00 82.88 253 LEU A N 1
ATOM 1874 C CA . LEU A 1 253 ? 22.389 6.058 -17.189 1.00 82.88 253 LEU A CA 1
ATOM 1875 C C . LEU A 1 253 ? 23.795 6.172 -17.774 1.00 82.88 253 LEU A C 1
ATOM 1877 O O . LEU A 1 253 ? 24.774 5.689 -17.202 1.00 82.88 253 LEU A O 1
ATOM 1881 N N . ARG A 1 254 ? 23.901 6.820 -18.933 1.00 81.25 254 ARG A N 1
ATOM 1882 C CA . ARG A 1 254 ? 25.197 7.085 -19.551 1.00 81.25 254 ARG A CA 1
ATOM 1883 C C . ARG A 1 254 ? 25.921 8.176 -18.765 1.00 81.25 254 ARG A C 1
ATOM 1885 O O . ARG A 1 254 ? 25.450 9.302 -18.732 1.00 81.25 254 ARG A O 1
ATOM 1892 N N . ALA A 1 255 ? 27.091 7.859 -18.210 1.00 76.62 255 ALA A N 1
ATOM 1893 C CA . ALA A 1 255 ? 27.857 8.791 -17.374 1.00 76.62 255 ALA A CA 1
ATOM 1894 C C . ALA A 1 255 ? 28.209 10.125 -18.067 1.00 76.62 255 ALA A C 1
ATOM 1896 O O . ALA A 1 255 ? 28.254 11.155 -17.403 1.00 76.62 255 ALA A O 1
ATOM 1897 N N . ASP A 1 256 ? 28.425 10.107 -19.387 1.00 79.81 256 ASP A N 1
ATOM 1898 C CA . ASP A 1 256 ? 28.792 11.295 -20.176 1.00 79.81 256 ASP A CA 1
ATOM 1899 C C . ASP A 1 256 ? 27.588 11.985 -20.854 1.00 79.81 256 ASP A C 1
ATOM 1901 O O . ASP A 1 256 ? 27.752 12.999 -21.535 1.00 79.81 256 ASP A O 1
ATOM 1905 N N . GLY A 1 257 ? 26.380 11.424 -20.718 1.00 84.75 257 GLY A N 1
ATOM 1906 C CA . GLY A 1 257 ? 25.190 11.865 -21.448 1.00 84.75 257 GLY A CA 1
ATOM 1907 C C . GLY A 1 257 ? 25.312 11.773 -22.981 1.00 84.75 257 GLY A C 1
ATOM 1908 O O . GLY A 1 257 ? 26.222 11.153 -23.541 1.00 84.75 257 GLY A O 1
ATOM 1909 N N . HIS A 1 258 ? 24.348 12.356 -23.692 1.00 88.75 258 HIS A N 1
ATOM 1910 C CA . HIS A 1 258 ? 24.371 12.565 -25.142 1.00 88.75 258 HIS A CA 1
ATOM 1911 C C . HIS A 1 258 ? 24.548 14.046 -25.446 1.00 88.75 258 HIS A C 1
ATOM 1913 O O . HIS A 1 258 ? 23.706 14.857 -25.064 1.00 88.75 258 HIS A O 1
ATOM 1919 N N . THR A 1 259 ? 25.622 14.406 -26.146 1.00 92.25 259 THR A N 1
ATOM 1920 C CA . THR A 1 259 ? 25.795 15.768 -26.656 1.00 92.25 259 THR A CA 1
ATOM 1921 C C . THR A 1 259 ? 24.989 15.929 -27.937 1.00 92.25 259 THR A C 1
ATOM 1923 O O . THR A 1 259 ? 25.293 15.308 -28.952 1.00 92.25 259 THR A O 1
ATOM 1926 N N . THR A 1 260 ? 23.981 16.790 -27.880 1.00 90.69 260 THR A N 1
ATOM 1927 C CA . THR A 1 260 ? 23.083 17.094 -28.999 1.00 90.69 260 THR A CA 1
ATOM 1928 C C . THR A 1 260 ? 23.827 17.685 -30.199 1.00 90.69 260 THR A C 1
ATOM 1930 O O . THR A 1 260 ? 24.571 18.667 -30.084 1.00 90.69 260 THR A O 1
ATOM 1933 N N . ALA A 1 261 ? 23.605 17.094 -31.371 1.00 92.19 261 ALA A N 1
ATOM 1934 C CA . ALA A 1 261 ? 24.100 17.567 -32.656 1.00 92.19 261 ALA A CA 1
ATOM 1935 C C . ALA A 1 261 ? 23.036 18.388 -33.408 1.00 92.19 261 ALA A C 1
ATOM 1937 O O . ALA A 1 261 ? 21.866 18.458 -33.029 1.00 92.19 261 ALA A O 1
ATOM 1938 N N . ALA A 1 262 ? 23.448 19.046 -34.495 1.00 88.94 262 ALA A N 1
ATOM 1939 C CA . ALA A 1 262 ? 22.529 19.805 -35.337 1.00 88.94 262 ALA A CA 1
ATOM 1940 C C . ALA A 1 262 ? 21.473 18.881 -35.966 1.00 88.94 262 ALA A C 1
ATOM 1942 O O . ALA A 1 262 ? 21.812 17.996 -36.748 1.00 88.94 262 ALA A O 1
ATOM 1943 N N . GLY A 1 263 ? 20.200 19.139 -35.655 1.00 86.81 263 GLY A N 1
ATOM 1944 C CA . GLY A 1 263 ? 19.066 18.362 -36.158 1.00 86.81 263 GLY A CA 1
ATOM 1945 C C . GLY A 1 263 ? 18.544 17.296 -35.196 1.00 86.81 263 GLY A C 1
ATOM 1946 O O . GLY A 1 263 ? 17.504 16.720 -35.499 1.00 86.81 263 GLY A O 1
ATOM 1947 N N . ASP A 1 264 ? 19.190 17.078 -34.045 1.00 92.44 264 ASP A N 1
ATOM 1948 C CA . ASP A 1 264 ? 18.683 16.162 -33.021 1.00 92.44 264 ASP A CA 1
ATOM 1949 C C . ASP A 1 264 ? 17.333 16.650 -32.486 1.00 92.44 264 ASP A C 1
ATOM 1951 O O . ASP A 1 264 ? 17.172 17.811 -32.105 1.00 92.44 264 ASP A O 1
ATOM 1955 N N . THR A 1 265 ? 16.364 15.744 -32.411 1.00 93.75 265 THR A N 1
ATOM 1956 C CA . THR A 1 265 ? 15.038 15.995 -31.829 1.00 93.75 265 THR A CA 1
ATOM 1957 C C . THR A 1 265 ? 14.771 15.003 -30.705 1.00 93.75 265 THR A C 1
ATOM 1959 O O . THR A 1 265 ? 15.285 13.884 -30.726 1.00 93.75 265 THR A O 1
ATOM 1962 N N . LEU A 1 266 ? 13.914 15.356 -29.740 1.00 90.50 266 LEU A N 1
ATOM 1963 C CA . LEU A 1 266 ? 13.537 14.425 -28.664 1.00 90.50 266 LEU A CA 1
ATOM 1964 C C . LEU A 1 266 ? 12.951 13.117 -29.213 1.00 90.50 266 LEU A C 1
ATOM 1966 O O . LEU A 1 266 ? 13.221 12.048 -28.675 1.00 90.50 266 LEU A O 1
ATOM 1970 N N . LYS A 1 267 ? 12.167 13.189 -30.297 1.00 92.50 267 LYS A N 1
ATOM 1971 C CA . LYS A 1 267 ? 11.588 12.016 -30.963 1.00 92.50 267 LYS A CA 1
ATOM 1972 C C . LYS A 1 267 ? 12.659 11.102 -31.561 1.00 92.50 267 LYS A C 1
ATOM 1974 O O . LYS A 1 267 ? 12.551 9.892 -31.401 1.00 92.50 267 LYS A O 1
ATOM 1979 N N . GLN A 1 268 ? 13.665 11.652 -32.243 1.00 92.38 268 GLN A N 1
ATOM 1980 C CA . GLN A 1 268 ? 14.750 10.846 -32.817 1.00 92.38 268 GLN A CA 1
ATOM 1981 C C . GLN A 1 268 ? 15.627 10.239 -31.727 1.00 92.38 268 GLN A C 1
ATOM 1983 O O . GLN A 1 268 ? 15.850 9.036 -31.744 1.00 92.38 268 GLN A O 1
ATOM 1988 N N . LEU A 1 269 ? 16.006 11.026 -30.717 1.00 90.56 269 LEU A N 1
ATOM 1989 C CA . LEU A 1 269 ? 16.789 10.515 -29.592 1.00 90.56 269 LEU A CA 1
ATOM 1990 C C . LEU A 1 269 ? 16.048 9.405 -28.838 1.00 90.56 269 LEU A C 1
ATOM 1992 O O . LEU A 1 269 ? 16.660 8.418 -28.442 1.00 90.56 269 LEU A O 1
ATOM 1996 N N . ALA A 1 270 ? 14.727 9.519 -28.676 1.00 90.06 270 ALA A N 1
ATOM 1997 C CA . ALA A 1 270 ? 13.927 8.456 -28.074 1.00 90.06 270 ALA A CA 1
ATOM 1998 C C . ALA A 1 270 ? 14.029 7.140 -28.868 1.00 90.06 270 ALA A C 1
ATOM 2000 O O . ALA A 1 270 ? 14.180 6.077 -28.272 1.00 90.06 270 ALA A O 1
ATOM 2001 N N . ILE A 1 271 ? 14.017 7.213 -30.202 1.00 88.69 271 ILE A N 1
ATOM 2002 C CA . ILE A 1 271 ? 14.179 6.051 -31.085 1.00 88.69 271 ILE A CA 1
ATOM 2003 C C . ILE A 1 271 ? 15.607 5.493 -30.999 1.00 88.69 271 ILE A C 1
ATOM 2005 O O . ILE A 1 271 ? 15.785 4.292 -30.807 1.00 88.69 271 ILE A O 1
ATOM 2009 N N . ASP A 1 272 ? 16.625 6.350 -31.098 1.00 87.56 272 ASP A N 1
ATOM 2010 C CA . ASP A 1 272 ? 18.034 5.936 -31.145 1.00 87.56 272 ASP A CA 1
ATOM 2011 C C . ASP A 1 272 ? 18.464 5.196 -29.868 1.00 87.56 272 ASP A C 1
ATOM 2013 O O . ASP A 1 272 ? 19.192 4.190 -29.920 1.00 87.56 272 ASP A O 1
ATOM 2017 N N . TYR A 1 273 ? 17.960 5.672 -28.726 1.00 86.75 273 TYR A N 1
ATOM 2018 C CA . TYR A 1 273 ? 18.232 5.144 -27.390 1.00 86.75 273 TYR A CA 1
ATOM 2019 C C . TYR A 1 273 ? 17.203 4.121 -26.887 1.00 86.75 273 TYR A C 1
ATOM 2021 O O . TYR A 1 273 ? 17.312 3.674 -25.742 1.00 86.75 273 TYR A O 1
ATOM 2029 N N . ASP A 1 274 ? 16.234 3.733 -27.723 1.00 84.31 274 ASP A N 1
ATOM 2030 C CA . ASP A 1 274 ? 15.156 2.794 -27.386 1.00 84.31 274 ASP A CA 1
ATOM 2031 C C . ASP A 1 274 ? 14.483 3.149 -26.041 1.00 84.31 274 ASP A C 1
ATOM 2033 O O . ASP A 1 274 ? 14.539 2.438 -25.027 1.00 84.31 274 ASP A O 1
ATOM 2037 N N . THR A 1 275 ? 13.942 4.365 -26.003 1.00 87.38 275 THR A N 1
ATOM 2038 C CA . THR A 1 275 ? 13.277 4.972 -24.851 1.00 87.38 275 THR A CA 1
ATOM 2039 C C . THR A 1 275 ? 12.058 5.781 -25.301 1.00 87.38 275 THR A C 1
ATOM 2041 O O . THR A 1 275 ? 11.717 5.828 -26.480 1.00 87.38 275 THR A O 1
ATOM 2044 N N . THR A 1 276 ? 11.362 6.421 -24.365 1.00 87.31 276 THR A N 1
ATOM 2045 C CA . THR A 1 276 ? 10.223 7.294 -24.671 1.00 87.31 276 THR A CA 1
ATOM 2046 C C . THR A 1 276 ? 10.612 8.763 -24.544 1.00 87.31 276 THR A C 1
ATOM 2048 O O . THR A 1 276 ? 11.521 9.133 -23.797 1.00 87.31 276 THR A O 1
ATOM 2051 N N . VAL A 1 277 ? 9.897 9.637 -25.259 1.00 88.69 277 VAL A N 1
ATOM 2052 C CA . VAL A 1 277 ? 10.085 11.090 -25.106 1.00 88.69 277 VAL A CA 1
ATOM 2053 C C . VAL A 1 277 ? 9.763 11.532 -23.678 1.00 88.69 277 VAL A C 1
ATOM 2055 O O . VAL A 1 277 ? 10.440 12.398 -23.131 1.00 88.69 277 VAL A O 1
ATOM 2058 N N . ASP A 1 278 ? 8.766 10.912 -23.053 1.00 86.50 278 ASP A N 1
ATOM 2059 C CA . ASP A 1 278 ? 8.372 11.241 -21.685 1.00 86.50 278 ASP A CA 1
ATOM 2060 C C . ASP A 1 278 ? 9.440 10.795 -20.675 1.00 86.50 278 ASP A C 1
ATOM 2062 O O . ASP A 1 278 ? 9.711 11.514 -19.713 1.00 86.50 278 ASP A O 1
ATOM 2066 N N . TRP A 1 279 ? 10.138 9.683 -20.934 1.00 86.12 279 TRP A N 1
ATOM 2067 C CA . TRP A 1 279 ? 11.329 9.310 -20.174 1.00 86.12 279 TRP A CA 1
ATOM 2068 C C . TRP A 1 279 ? 12.440 10.352 -20.338 1.00 86.12 279 TRP A C 1
ATOM 2070 O O . TRP A 1 279 ? 12.987 10.814 -19.341 1.00 86.12 279 TRP A O 1
ATOM 2080 N N . LEU A 1 280 ? 12.749 10.788 -21.568 1.00 88.38 280 LEU A N 1
ATOM 2081 C CA . LEU A 1 280 ? 13.776 11.819 -21.787 1.00 88.38 280 LEU A CA 1
ATOM 2082 C C . LEU A 1 280 ? 13.447 13.109 -21.025 1.00 88.38 280 LEU A C 1
ATOM 2084 O O . LEU A 1 280 ? 14.331 13.681 -20.394 1.00 88.38 280 LEU A O 1
ATOM 2088 N N . ARG A 1 281 ? 12.181 13.532 -21.009 1.00 89.44 281 ARG A N 1
ATOM 2089 C CA . ARG A 1 281 ? 11.721 14.704 -20.247 1.00 89.44 281 ARG A CA 1
ATOM 2090 C C . ARG A 1 281 ? 11.827 14.516 -18.739 1.00 89.44 281 ARG A C 1
ATOM 2092 O O . ARG A 1 281 ? 12.240 15.435 -18.039 1.00 89.44 281 ARG A O 1
ATOM 2099 N N . LEU A 1 282 ? 11.507 13.323 -18.239 1.00 85.00 282 LEU A N 1
ATOM 2100 C CA . LEU A 1 282 ? 11.582 13.007 -16.813 1.00 85.00 282 LEU A CA 1
ATOM 2101 C C . LEU A 1 282 ? 12.998 13.198 -16.247 1.00 85.00 282 LEU A C 1
ATOM 2103 O O . LEU A 1 282 ? 13.142 13.643 -15.109 1.00 85.00 282 LEU A O 1
ATOM 2107 N N . TYR A 1 283 ? 14.026 12.861 -17.029 1.00 85.31 283 TYR A N 1
ATOM 2108 C CA . TYR A 1 283 ? 15.432 12.991 -16.628 1.00 85.31 283 TYR A CA 1
ATOM 2109 C C . TYR A 1 283 ? 16.082 14.305 -17.076 1.00 85.31 283 TYR A C 1
ATOM 2111 O O . TYR A 1 283 ? 17.118 14.679 -16.535 1.00 85.31 283 TYR A O 1
ATOM 2119 N N . ASN A 1 284 ? 15.456 15.033 -18.001 1.00 89.38 284 ASN A N 1
ATOM 2120 C CA . ASN A 1 284 ? 15.926 16.320 -18.507 1.00 89.38 284 ASN A CA 1
ATOM 2121 C C . ASN A 1 284 ? 14.814 17.378 -18.348 1.00 89.38 284 ASN A C 1
ATOM 2123 O O . ASN A 1 284 ? 14.198 17.779 -19.342 1.00 89.38 284 ASN A O 1
ATOM 2127 N N . PRO A 1 285 ? 14.525 17.830 -17.110 1.00 87.62 285 PRO A N 1
ATOM 2128 C CA . PRO A 1 285 ? 13.348 18.651 -16.802 1.00 87.62 285 PRO A CA 1
ATOM 2129 C C . PRO A 1 285 ? 13.332 20.008 -17.519 1.00 87.62 285 PRO A C 1
ATOM 2131 O O . PRO A 1 285 ? 12.257 20.558 -17.759 1.00 87.62 285 PRO A O 1
ATOM 2134 N N . ASP A 1 286 ? 14.495 20.524 -17.925 1.00 89.06 286 ASP A N 1
ATOM 2135 C CA . ASP A 1 286 ? 14.609 21.756 -18.716 1.00 89.06 286 ASP A CA 1
ATOM 2136 C C . ASP A 1 286 ? 13.913 21.652 -20.089 1.00 89.06 286 ASP A C 1
ATOM 2138 O O . ASP A 1 286 ? 13.548 22.668 -20.682 1.00 89.06 286 ASP A O 1
ATOM 2142 N N . TYR A 1 287 ? 13.668 20.426 -20.570 1.00 87.19 287 TYR A N 1
ATOM 2143 C CA . TYR A 1 287 ? 13.059 20.125 -21.869 1.00 87.19 287 TYR A CA 1
ATOM 2144 C C . TYR A 1 287 ? 11.646 19.532 -21.765 1.00 87.19 287 TYR A C 1
ATOM 2146 O O . TYR A 1 287 ? 11.085 19.088 -22.769 1.00 87.19 287 TYR A O 1
ATOM 2154 N N . ASP A 1 288 ? 11.029 19.545 -20.578 1.00 85.81 288 ASP A N 1
ATOM 2155 C CA . ASP A 1 288 ? 9.689 18.978 -20.351 1.00 85.81 288 ASP A CA 1
ATOM 2156 C C . ASP A 1 288 ? 8.627 19.572 -21.298 1.00 85.81 288 ASP A C 1
ATOM 2158 O O . ASP A 1 288 ? 7.785 18.870 -21.859 1.00 85.81 288 ASP A O 1
ATOM 2162 N N . ARG A 1 289 ? 8.730 20.877 -21.577 1.00 86.69 289 ARG A N 1
ATOM 2163 C CA . ARG A 1 289 ? 7.812 21.604 -22.470 1.00 86.69 289 ARG A CA 1
ATOM 2164 C C . ARG A 1 289 ? 8.267 21.664 -23.928 1.00 86.69 289 ARG A C 1
ATOM 2166 O O . ARG A 1 289 ? 7.556 22.237 -24.752 1.00 86.69 289 ARG A O 1
ATOM 2173 N N . SER A 1 290 ? 9.431 21.111 -24.260 1.00 85.44 290 SER A N 1
ATOM 2174 C CA . SER A 1 290 ? 9.965 21.164 -25.621 1.00 85.44 290 SER A CA 1
ATOM 2175 C C . SER A 1 290 ? 9.134 20.287 -26.563 1.00 85.44 290 SER A C 1
ATOM 2177 O O . SER A 1 290 ? 8.803 19.148 -26.202 1.00 85.44 290 SER A O 1
ATOM 2179 N N . PRO A 1 291 ? 8.778 20.768 -27.769 1.00 89.44 291 PRO A N 1
ATOM 2180 C CA . PRO A 1 291 ? 8.051 19.956 -28.738 1.00 89.44 291 PRO A CA 1
ATOM 2181 C C . PRO A 1 291 ? 8.844 18.710 -29.142 1.00 89.44 291 PRO A C 1
ATOM 2183 O O . PRO A 1 291 ? 10.068 18.735 -29.245 1.00 89.44 291 PRO A O 1
ATOM 2186 N N . ARG A 1 292 ? 8.139 17.596 -29.380 1.00 90.44 292 ARG A N 1
ATOM 2187 C CA . ARG A 1 292 ? 8.772 16.286 -29.632 1.00 90.44 292 ARG A CA 1
ATOM 2188 C C . ARG A 1 292 ? 9.629 16.273 -30.908 1.00 90.44 292 ARG A C 1
ATOM 2190 O O . ARG A 1 292 ? 10.591 15.515 -30.984 1.00 90.44 292 ARG A O 1
ATOM 2197 N N . SER A 1 293 ? 9.260 17.083 -31.899 1.00 90.25 293 SER A N 1
ATOM 2198 C CA . SER A 1 293 ? 9.862 17.112 -33.240 1.00 90.25 293 SER A CA 1
ATOM 2199 C C . SER A 1 293 ? 10.706 18.354 -33.516 1.00 90.25 293 SER A C 1
ATOM 2201 O O . SER A 1 293 ? 11.262 18.458 -34.606 1.00 90.25 293 SER A O 1
ATOM 2203 N N . ASP A 1 294 ? 10.814 19.272 -32.556 1.00 89.12 294 ASP A N 1
ATOM 2204 C CA . ASP A 1 294 ? 11.611 20.482 -32.737 1.00 89.12 294 ASP A CA 1
ATOM 2205 C C . ASP A 1 294 ? 13.092 20.184 -32.465 1.00 89.12 294 ASP A C 1
ATOM 2207 O O . ASP A 1 294 ? 13.404 19.378 -31.577 1.00 89.12 294 ASP A O 1
ATOM 2211 N N . PRO A 1 295 ? 14.011 20.811 -33.222 1.00 90.44 295 PRO A N 1
ATOM 2212 C CA . PRO A 1 295 ? 15.438 20.613 -33.034 1.00 90.44 295 PRO A CA 1
ATOM 2213 C C . PRO A 1 295 ? 15.888 21.155 -31.676 1.00 90.44 295 PRO A C 1
ATOM 2215 O O . PRO A 1 295 ? 15.527 22.262 -31.270 1.00 90.44 295 PRO A O 1
ATOM 2218 N N . LEU A 1 296 ? 16.706 20.367 -30.987 1.00 90.69 296 LEU A N 1
ATOM 2219 C CA . LEU A 1 296 ? 17.286 20.717 -29.698 1.00 90.69 296 LEU A CA 1
ATOM 2220 C C . LEU A 1 296 ? 18.470 21.684 -29.871 1.00 90.69 296 LEU A C 1
ATOM 2222 O O . LEU A 1 296 ? 19.117 21.694 -30.925 1.00 90.69 296 LEU A O 1
ATOM 2226 N N . PRO A 1 297 ? 18.782 22.515 -28.856 1.00 90.94 297 PRO A N 1
ATOM 2227 C CA . PRO A 1 297 ? 19.943 23.396 -28.909 1.00 90.94 297 PRO A CA 1
ATOM 2228 C C . PRO A 1 297 ? 21.235 22.584 -29.020 1.00 90.94 297 PRO A C 1
ATOM 2230 O O . PRO A 1 297 ? 21.474 21.699 -28.208 1.00 90.94 297 PRO A O 1
ATOM 2233 N N . VAL A 1 298 ? 22.080 22.908 -29.999 1.00 92.19 298 VAL A N 1
ATOM 2234 C CA . VAL A 1 298 ? 23.322 22.168 -30.271 1.00 92.19 298 VAL A CA 1
ATOM 2235 C C . VAL A 1 298 ? 24.329 22.330 -29.130 1.00 92.19 298 VAL A C 1
ATOM 2237 O O . VAL A 1 298 ? 24.557 23.441 -28.650 1.00 92.19 298 VAL A O 1
ATOM 2240 N N . GLY A 1 299 ? 24.987 21.232 -28.752 1.00 88.19 299 GLY A N 1
ATOM 2241 C CA . GLY A 1 299 ? 26.054 21.218 -27.748 1.00 88.19 299 GLY A CA 1
ATOM 2242 C C . GLY A 1 299 ? 25.570 21.066 -26.305 1.00 88.19 299 GLY A C 1
ATOM 2243 O O . GLY A 1 299 ? 26.385 21.117 -25.387 1.00 88.19 299 GLY A O 1
ATOM 2244 N N . VAL A 1 300 ? 24.269 20.859 -26.092 1.00 90.12 300 VAL A N 1
ATOM 2245 C CA . VAL A 1 300 ? 23.709 20.512 -24.781 1.00 90.12 300 VAL A CA 1
ATOM 2246 C C . VAL A 1 300 ? 23.912 19.025 -24.515 1.00 90.12 300 VAL A C 1
ATOM 2248 O O . VAL A 1 300 ? 23.661 18.200 -25.396 1.00 90.12 300 VAL A O 1
ATOM 2251 N N . THR A 1 301 ? 24.300 18.686 -23.288 1.00 92.12 301 THR A N 1
ATOM 2252 C CA . THR A 1 301 ? 24.332 17.306 -22.794 1.00 92.12 301 THR A CA 1
ATOM 2253 C C . THR A 1 301 ? 22.978 16.902 -22.215 1.00 92.12 301 THR A C 1
ATOM 2255 O O . THR A 1 301 ? 22.467 17.570 -21.318 1.00 92.12 301 THR A O 1
ATOM 2258 N N . LEU A 1 302 ? 22.416 15.804 -22.719 1.00 89.75 302 LEU A N 1
ATOM 2259 C CA . LEU A 1 302 ? 21.190 15.185 -22.219 1.00 89.75 302 LEU A CA 1
ATOM 2260 C C . LEU A 1 302 ? 21.488 13.873 -21.502 1.00 89.75 302 LEU A C 1
ATOM 2262 O O . LEU A 1 302 ? 22.280 13.059 -21.974 1.00 89.75 302 LEU A O 1
ATOM 2266 N N . GLU A 1 303 ? 20.784 13.633 -20.406 1.00 89.38 303 GLU A N 1
ATOM 2267 C CA . GLU A 1 303 ? 20.752 12.341 -19.734 1.00 89.38 303 GLU A CA 1
ATOM 2268 C C . GLU A 1 303 ? 20.008 11.328 -20.613 1.00 89.38 303 GLU A C 1
ATOM 2270 O O . GLU A 1 303 ? 18.821 11.493 -20.915 1.00 89.38 303 GLU A O 1
ATOM 2275 N N . VAL A 1 304 ? 20.715 10.276 -21.030 1.00 89.19 304 VAL A N 1
ATOM 2276 C CA . VAL A 1 304 ? 20.207 9.199 -21.894 1.00 89.19 304 VAL A CA 1
ATOM 2277 C C . VAL A 1 304 ? 20.561 7.833 -21.298 1.00 89.19 304 VAL A C 1
ATOM 2279 O O . VAL A 1 304 ? 21.554 7.711 -20.570 1.00 89.19 304 VAL A O 1
ATOM 2282 N N . PRO A 1 305 ? 19.777 6.777 -21.574 1.00 86.62 305 PRO A N 1
ATOM 2283 C CA . PRO A 1 305 ? 20.091 5.448 -21.066 1.00 86.62 305 PRO A CA 1
ATOM 2284 C C . PRO A 1 305 ? 21.376 4.903 -21.708 1.00 86.62 305 PRO A C 1
ATOM 2286 O O . PRO A 1 305 ? 21.621 5.089 -22.898 1.00 86.62 305 PRO A O 1
ATOM 2289 N N . ALA A 1 306 ? 22.189 4.195 -20.918 1.00 84.75 306 ALA A N 1
ATOM 2290 C CA . ALA A 1 306 ? 23.421 3.569 -21.402 1.00 84.75 306 ALA A CA 1
ATOM 2291 C C . ALA A 1 306 ? 23.165 2.274 -22.188 1.00 84.75 306 ALA A C 1
ATOM 2293 O O . ALA A 1 306 ? 23.960 1.908 -23.049 1.00 84.75 306 ALA A O 1
ATOM 2294 N N . ILE A 1 307 ? 22.073 1.573 -21.867 1.00 82.19 307 ILE A N 1
ATOM 2295 C CA . ILE A 1 307 ? 21.749 0.239 -22.383 1.00 82.19 307 ILE A CA 1
ATOM 2296 C C . ILE A 1 307 ? 20.301 0.244 -22.883 1.00 82.19 307 ILE A C 1
ATOM 2298 O O . ILE A 1 307 ? 19.397 0.762 -22.201 1.00 82.19 307 ILE A O 1
ATOM 2302 N N . ARG A 1 308 ? 20.066 -0.338 -24.067 1.00 85.38 308 ARG A N 1
ATOM 2303 C CA . ARG A 1 308 ? 18.705 -0.505 -24.587 1.00 85.38 308 ARG A CA 1
ATOM 2304 C C . ARG A 1 308 ? 17.948 -1.541 -23.756 1.00 85.38 308 ARG A C 1
ATOM 2306 O O . ARG A 1 308 ? 18.552 -2.488 -23.256 1.00 85.38 308 ARG A O 1
ATOM 2313 N N . PRO A 1 309 ? 16.622 -1.425 -23.608 1.00 87.06 309 PRO A N 1
ATOM 2314 C CA . PRO A 1 309 ? 15.837 -2.362 -22.810 1.00 87.06 309 PRO A CA 1
ATOM 2315 C C . PRO A 1 309 ? 15.970 -3.837 -23.222 1.00 87.06 309 PRO A C 1
ATOM 2317 O O . PRO A 1 309 ? 15.841 -4.726 -22.373 1.00 87.06 309 PRO A O 1
ATOM 2320 N N . SER A 1 310 ? 16.206 -4.092 -24.513 1.00 87.38 310 SER A N 1
ATOM 2321 C CA . SER A 1 310 ? 16.388 -5.425 -25.095 1.00 87.38 310 SER A CA 1
ATOM 2322 C C . SER A 1 310 ? 17.818 -5.955 -25.042 1.00 87.38 310 SER A C 1
ATOM 2324 O O . SER A 1 310 ? 18.010 -7.150 -25.263 1.00 87.38 310 SER A O 1
ATOM 2326 N N . ASP A 1 311 ? 18.808 -5.099 -24.792 1.00 89.31 311 ASP A N 1
ATOM 2327 C CA . ASP A 1 311 ? 20.208 -5.508 -24.827 1.00 89.31 311 ASP A CA 1
ATOM 2328 C C . ASP A 1 311 ? 20.552 -6.350 -23.584 1.00 89.31 311 ASP A C 1
ATOM 2330 O O . ASP A 1 311 ? 20.003 -6.115 -22.497 1.00 89.31 311 ASP A O 1
ATOM 2334 N N . PRO A 1 312 ? 21.428 -7.363 -23.727 1.00 90.44 312 PRO A N 1
ATOM 2335 C CA . PRO A 1 312 ? 21.850 -8.188 -22.605 1.00 90.44 312 PRO A CA 1
ATOM 2336 C C . PRO A 1 312 ? 22.636 -7.352 -21.593 1.00 90.44 312 PRO A C 1
ATOM 2338 O O . PRO A 1 312 ? 23.534 -6.595 -21.956 1.00 90.44 312 PRO A O 1
ATOM 2341 N N . LEU A 1 313 ? 22.304 -7.521 -20.315 1.00 90.62 313 LEU A N 1
ATOM 2342 C CA . LEU A 1 313 ? 23.041 -6.925 -19.205 1.00 90.62 313 LEU A CA 1
ATOM 2343 C C . LEU A 1 313 ? 24.314 -7.725 -18.912 1.00 90.62 313 LEU A C 1
ATOM 2345 O O . LEU A 1 313 ? 24.364 -8.941 -19.127 1.00 90.62 313 LEU A O 1
ATOM 2349 N N . ASP A 1 314 ? 25.319 -7.050 -18.357 1.00 90.31 314 ASP A N 1
ATOM 2350 C CA . ASP A 1 314 ? 26.559 -7.700 -17.940 1.00 90.31 314 ASP A CA 1
ATOM 2351 C C . ASP A 1 314 ? 26.270 -8.712 -16.820 1.00 90.31 314 ASP A C 1
ATOM 2353 O O . ASP A 1 314 ? 25.673 -8.339 -15.805 1.00 90.31 314 ASP A O 1
ATOM 2357 N N . PRO A 1 315 ? 26.675 -9.990 -16.950 1.00 91.06 315 PRO A N 1
ATOM 2358 C CA . PRO A 1 315 ? 26.492 -10.974 -15.889 1.00 91.06 315 PRO A CA 1
ATOM 2359 C C . PRO A 1 315 ? 27.254 -10.577 -14.622 1.00 91.06 315 PRO A C 1
ATOM 2361 O O . PRO A 1 315 ? 28.409 -10.160 -14.683 1.00 91.06 315 PRO A O 1
ATOM 2364 N N . GLY A 1 316 ? 26.636 -10.751 -13.454 1.00 90.12 316 GLY A N 1
ATOM 2365 C CA . GLY A 1 316 ? 27.250 -10.377 -12.177 1.00 90.12 316 GLY A CA 1
ATOM 2366 C C . GLY A 1 316 ? 27.003 -8.924 -11.757 1.00 90.12 316 GLY A C 1
ATOM 2367 O O . GLY A 1 316 ? 27.361 -8.553 -10.638 1.00 90.12 316 GLY A O 1
ATOM 2368 N N . GLN A 1 317 ? 26.363 -8.111 -12.601 1.00 91.31 317 GLN A N 1
ATOM 2369 C CA . GLN A 1 317 ? 25.945 -6.757 -12.254 1.00 91.31 317 GLN A CA 1
ATOM 2370 C C . GLN A 1 317 ? 24.887 -6.791 -11.141 1.00 91.31 317 GLN A C 1
ATOM 2372 O O . GLN A 1 317 ? 23.942 -7.581 -11.172 1.00 91.31 317 GLN A O 1
ATOM 2377 N N . VAL A 1 318 ? 25.040 -5.916 -10.144 1.00 93.62 318 VAL A N 1
ATOM 2378 C CA . VAL A 1 318 ? 24.076 -5.784 -9.045 1.00 93.62 318 VAL A CA 1
ATOM 2379 C C . VAL A 1 318 ? 23.066 -4.691 -9.378 1.00 93.62 318 VAL A C 1
ATOM 2381 O O . VAL A 1 318 ? 23.452 -3.538 -9.558 1.00 93.62 318 VAL A O 1
ATOM 2384 N N . LEU A 1 319 ? 21.780 -5.046 -9.422 1.00 93.19 319 LEU A N 1
ATOM 2385 C CA . LEU A 1 319 ? 20.672 -4.125 -9.694 1.00 93.19 319 LEU A CA 1
ATOM 2386 C C . LEU A 1 319 ? 19.614 -4.184 -8.591 1.00 93.19 319 LEU A C 1
ATOM 2388 O O . LEU A 1 319 ? 19.303 -5.249 -8.070 1.00 93.19 319 LEU A O 1
ATOM 2392 N N . GLN A 1 320 ? 19.028 -3.040 -8.257 1.00 94.88 320 GLN A N 1
ATOM 2393 C CA . GLN A 1 320 ? 17.884 -2.906 -7.365 1.00 94.88 320 GLN A CA 1
ATOM 2394 C C . GLN A 1 320 ? 16.580 -3.203 -8.108 1.00 94.88 320 GLN A C 1
ATOM 2396 O O . GLN A 1 320 ? 16.290 -2.612 -9.151 1.00 94.88 320 GLN A O 1
ATOM 2401 N N . VAL A 1 321 ? 15.764 -4.092 -7.550 1.00 93.00 321 VAL A N 1
ATOM 2402 C CA . VAL A 1 321 ? 14.457 -4.484 -8.098 1.00 93.00 321 VAL A CA 1
ATOM 2403 C C . VAL A 1 321 ? 13.420 -4.622 -6.979 1.00 93.00 321 VAL A C 1
ATOM 2405 O O . VAL A 1 321 ? 13.791 -4.783 -5.815 1.00 93.00 321 VAL A O 1
ATOM 2408 N N . PRO A 1 322 ? 12.109 -4.601 -7.292 1.00 91.81 322 PRO A N 1
ATOM 2409 C CA . PRO A 1 322 ? 11.080 -4.993 -6.332 1.00 91.81 322 PRO A CA 1
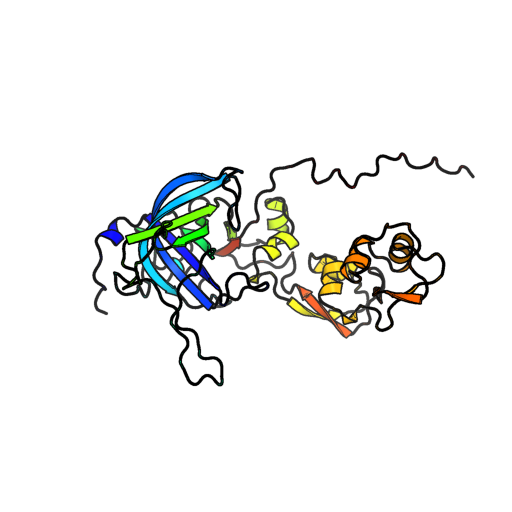ATOM 2410 C C . PRO A 1 322 ? 11.311 -6.415 -5.810 1.00 91.81 322 PRO A C 1
ATOM 2412 O O . PRO A 1 322 ? 11.433 -7.356 -6.601 1.00 91.81 322 PRO A O 1
ATOM 2415 N N . LEU A 1 323 ? 11.331 -6.576 -4.486 1.00 90.25 323 LEU A N 1
ATOM 2416 C CA . LEU A 1 323 ? 11.664 -7.841 -3.831 1.00 90.25 323 LEU A CA 1
ATOM 2417 C C . LEU A 1 323 ? 10.557 -8.892 -4.009 1.00 90.25 323 LEU A C 1
ATOM 2419 O O . LEU A 1 323 ? 10.820 -10.046 -4.351 1.00 90.25 323 LEU A O 1
ATOM 2423 N N . ILE A 1 324 ? 9.301 -8.489 -3.807 1.00 89.75 324 ILE A N 1
ATOM 2424 C CA . ILE A 1 324 ? 8.145 -9.380 -3.941 1.00 89.75 324 ILE A CA 1
ATOM 2425 C C . ILE A 1 324 ? 7.780 -9.482 -5.414 1.00 89.75 324 ILE A C 1
ATOM 2427 O O . ILE A 1 324 ? 7.286 -8.520 -5.995 1.00 89.75 324 ILE A O 1
ATOM 2431 N N . ARG A 1 325 ? 7.997 -10.645 -6.032 1.00 92.38 325 ARG A N 1
ATOM 2432 C CA . ARG A 1 325 ? 7.611 -10.879 -7.428 1.00 92.38 325 ARG A CA 1
ATOM 2433 C C . ARG A 1 325 ? 6.091 -10.986 -7.568 1.00 92.38 325 ARG A C 1
ATOM 2435 O O . ARG A 1 325 ? 5.414 -11.371 -6.618 1.00 92.38 325 ARG A O 1
ATOM 2442 N N . PRO A 1 326 ? 5.542 -10.725 -8.761 1.00 92.44 326 PRO A N 1
ATOM 2443 C CA . PRO A 1 326 ? 4.097 -10.746 -8.954 1.00 92.44 326 PRO A CA 1
ATOM 2444 C C . PRO A 1 326 ? 3.447 -12.112 -8.701 1.00 92.44 326 PRO A C 1
ATOM 2446 O O . PRO A 1 326 ? 2.312 -12.183 -8.242 1.00 92.44 326 PRO A O 1
ATOM 2449 N N . ALA A 1 327 ? 4.191 -13.188 -8.966 1.00 92.06 327 ALA A N 1
ATOM 2450 C CA . ALA A 1 327 ? 3.781 -14.568 -8.716 1.00 92.06 327 ALA A CA 1
ATOM 2451 C C . ALA A 1 327 ? 4.160 -15.082 -7.312 1.00 92.06 327 ALA A C 1
ATOM 2453 O O . ALA A 1 327 ? 3.886 -16.238 -6.996 1.00 92.06 327 ALA A O 1
ATOM 2454 N N . THR A 1 328 ? 4.820 -14.272 -6.474 1.00 92.31 328 THR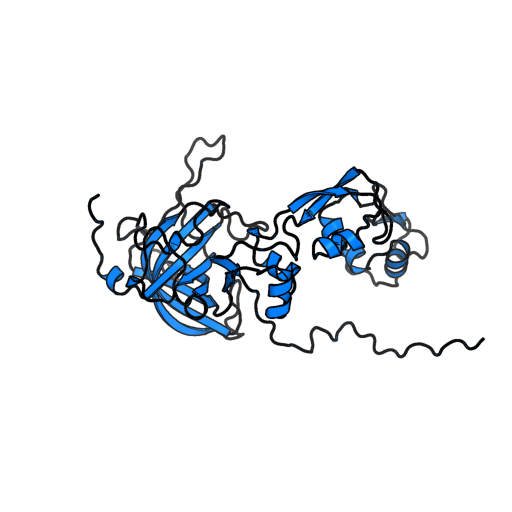 A N 1
ATOM 2455 C CA . THR A 1 328 ? 5.120 -14.669 -5.094 1.00 92.31 328 THR A CA 1
ATOM 2456 C C . THR A 1 328 ? 3.806 -14.832 -4.331 1.00 92.31 328 THR A C 1
ATOM 2458 O O . THR A 1 328 ? 2.979 -13.920 -4.323 1.00 92.31 328 THR A O 1
ATOM 2461 N N . LEU A 1 329 ? 3.628 -15.991 -3.692 1.00 94.00 329 LEU A N 1
ATOM 2462 C CA . LEU A 1 329 ? 2.481 -16.243 -2.823 1.00 94.00 329 LEU A CA 1
ATOM 2463 C C . LEU A 1 329 ? 2.570 -15.354 -1.587 1.00 94.00 329 LEU A C 1
ATOM 2465 O O . LEU A 1 329 ? 3.610 -15.298 -0.925 1.00 94.00 329 LEU A O 1
ATOM 2469 N N . LEU A 1 330 ? 1.476 -14.664 -1.291 1.00 91.94 330 LEU A N 1
ATOM 2470 C CA . LEU A 1 330 ? 1.361 -13.836 -0.102 1.00 91.94 330 LEU A CA 1
ATOM 2471 C C . LEU A 1 330 ? 0.936 -14.695 1.097 1.00 91.94 330 LEU A C 1
ATOM 2473 O O . LEU A 1 330 ? 0.366 -15.779 0.946 1.00 91.94 330 LEU A O 1
ATOM 2477 N N . SER A 1 331 ? 1.237 -14.226 2.306 1.00 88.94 331 SER A N 1
ATOM 2478 C CA . SER A 1 331 ? 0.871 -14.924 3.536 1.00 88.94 331 SER A CA 1
ATOM 2479 C C . SER A 1 331 ? -0.646 -14.910 3.734 1.00 88.94 331 SER A C 1
ATOM 2481 O O . SER A 1 331 ? -1.258 -13.868 3.978 1.00 88.94 331 SER A O 1
ATOM 2483 N N . ALA A 1 332 ? -1.256 -16.093 3.651 1.00 89.56 332 ALA A N 1
ATOM 2484 C CA . ALA A 1 332 ? -2.672 -16.273 3.945 1.00 89.56 332 ALA A CA 1
ATOM 2485 C C . ALA A 1 332 ? -2.998 -15.812 5.373 1.00 89.56 332 ALA A C 1
ATOM 2487 O O . ALA A 1 332 ? -2.199 -15.984 6.295 1.00 89.56 332 ALA A O 1
ATOM 2488 N N . GLY A 1 333 ? -4.178 -15.223 5.551 1.00 86.69 333 GLY A N 1
ATOM 2489 C CA . GLY A 1 333 ? -4.601 -14.633 6.817 1.00 86.69 333 GLY A CA 1
ATOM 2490 C C . GLY A 1 333 ? -4.017 -13.245 7.086 1.00 86.69 333 GLY A C 1
ATOM 2491 O O . GLY A 1 333 ? -4.411 -12.631 8.068 1.00 86.69 333 GLY A O 1
ATOM 2492 N N . GLY A 1 334 ? -3.126 -12.719 6.241 1.00 89.25 334 GLY A N 1
ATOM 2493 C CA . GLY A 1 334 ? -2.811 -11.290 6.209 1.00 89.25 334 GLY A CA 1
ATOM 2494 C C . GLY A 1 334 ? -3.897 -10.481 5.494 1.00 89.25 334 GLY A C 1
ATOM 2495 O O . GLY A 1 334 ? -4.927 -11.014 5.078 1.00 89.25 334 GLY A O 1
ATOM 2496 N N . TRP A 1 335 ? -3.659 -9.187 5.309 1.00 91.12 335 TRP A N 1
ATOM 2497 C CA . TRP A 1 335 ? -4.526 -8.334 4.500 1.00 91.12 335 TRP A CA 1
ATOM 2498 C C . TRP A 1 335 ? -3.717 -7.281 3.744 1.00 91.12 335 TRP A C 1
ATOM 2500 O O . TRP A 1 335 ? -2.587 -6.971 4.119 1.00 91.12 335 TRP A O 1
ATOM 2510 N N . ILE A 1 336 ? -4.301 -6.753 2.671 1.00 92.75 336 ILE A N 1
ATOM 2511 C CA . ILE A 1 336 ? -3.739 -5.667 1.862 1.00 92.75 336 ILE A CA 1
ATOM 2512 C C . ILE A 1 336 ? -4.823 -4.647 1.510 1.00 92.75 336 ILE A C 1
ATOM 2514 O O . ILE A 1 336 ? -6.013 -4.971 1.471 1.00 92.75 336 ILE A O 1
ATOM 2518 N N . TYR A 1 337 ? -4.413 -3.424 1.200 1.00 92.81 337 TYR A N 1
ATOM 2519 C CA . TYR A 1 337 ? -5.284 -2.412 0.626 1.00 92.81 337 TYR A CA 1
ATOM 2520 C C . TYR A 1 337 ? -5.511 -2.655 -0.867 1.00 92.81 337 TYR A C 1
ATOM 2522 O O . TYR A 1 337 ? -4.594 -3.013 -1.613 1.00 92.81 337 TYR A O 1
ATOM 2530 N N . LEU A 1 338 ? -6.738 -2.410 -1.311 1.00 92.25 338 LEU A N 1
ATOM 2531 C CA . LEU A 1 338 ? -7.115 -2.352 -2.716 1.00 92.25 338 LEU A CA 1
ATOM 2532 C C . LEU A 1 338 ? -7.250 -0.887 -3.147 1.00 92.25 338 LEU A C 1
ATOM 2534 O O . LEU A 1 338 ? -7.754 -0.067 -2.377 1.00 92.25 338 LEU A O 1
ATOM 2538 N N . PRO A 1 339 ? -6.836 -0.542 -4.376 1.00 88.69 339 PRO A N 1
ATOM 2539 C CA . PRO A 1 339 ? -6.963 0.816 -4.885 1.00 88.69 339 PRO A CA 1
ATOM 2540 C C . PRO A 1 339 ? -8.430 1.220 -5.095 1.00 88.69 339 PRO A C 1
ATOM 2542 O O . PRO A 1 339 ? -9.330 0.366 -5.081 1.00 88.69 339 PRO A O 1
ATOM 2545 N N . PRO A 1 340 ? -8.688 2.520 -5.333 1.00 80.88 340 PRO A N 1
ATOM 2546 C CA . PRO A 1 340 ? -9.962 2.968 -5.859 1.00 80.88 340 PRO A CA 1
ATOM 2547 C C . PRO A 1 340 ? -10.353 2.163 -7.099 1.00 80.88 340 PRO A C 1
ATOM 2549 O O . PRO A 1 340 ? -9.565 2.027 -8.036 1.00 80.88 340 PRO A O 1
ATOM 2552 N N . LEU A 1 341 ? -11.571 1.613 -7.096 1.00 67.19 341 LEU A N 1
ATOM 2553 C CA . LEU A 1 341 ? -12.164 1.053 -8.306 1.00 67.19 341 LEU A CA 1
ATOM 2554 C C . LEU A 1 341 ? -12.278 2.228 -9.267 1.00 67.19 341 LEU A C 1
ATOM 2556 O O . LEU A 1 341 ? -13.002 3.181 -8.969 1.00 67.19 341 LEU A O 1
ATOM 2560 N N . ARG A 1 342 ? -11.531 2.197 -10.374 1.00 60.97 342 ARG A N 1
ATOM 2561 C CA . ARG A 1 342 ? -11.694 3.219 -11.403 1.00 60.97 342 ARG A CA 1
ATOM 2562 C C . ARG A 1 342 ? -13.152 3.167 -11.841 1.00 60.97 342 ARG A C 1
ATOM 2564 O O . ARG A 1 342 ? -13.624 2.127 -12.300 1.00 60.97 342 ARG A O 1
ATOM 2571 N N . GLY A 1 343 ? -13.864 4.283 -11.704 1.00 48.53 343 GLY A N 1
ATOM 2572 C CA . GLY A 1 343 ? -15.007 4.506 -12.575 1.00 48.53 343 GLY A CA 1
ATOM 2573 C C . GLY A 1 343 ? -14.464 4.392 -13.992 1.00 48.53 343 GLY A C 1
ATOM 2574 O O . GLY A 1 343 ? -13.449 5.017 -14.296 1.00 48.53 343 GLY A O 1
ATOM 2575 N N . VAL A 1 344 ? -15.049 3.528 -14.816 1.00 36.44 344 VAL A N 1
ATOM 2576 C CA . VAL A 1 344 ? -14.651 3.400 -16.218 1.00 36.44 344 VAL A CA 1
ATOM 2577 C C . VAL A 1 344 ? -14.954 4.741 -16.888 1.00 36.44 344 VAL A C 1
ATOM 2579 O O . VAL A 1 344 ? -16.070 4.989 -17.332 1.00 36.44 344 VAL A O 1
ATOM 2582 N N . SER A 1 345 ? -13.980 5.647 -16.892 1.00 36.59 345 SER A N 1
ATOM 2583 C CA . SER A 1 345 ? -13.987 6.826 -17.739 1.00 36.59 345 SER A CA 1
ATOM 2584 C C . SER A 1 345 ? -13.364 6.385 -19.050 1.00 36.59 345 SER A C 1
ATOM 2586 O O . SER A 1 345 ? -12.147 6.313 -19.174 1.00 36.59 345 SER A O 1
ATOM 2588 N N . ALA A 1 346 ? -14.203 6.073 -20.035 1.00 36.19 346 ALA A N 1
ATOM 2589 C CA . ALA A 1 346 ? -13.753 5.776 -21.394 1.00 36.19 346 ALA A CA 1
ATOM 2590 C C . ALA A 1 346 ? -12.973 6.944 -22.044 1.00 36.19 346 ALA A C 1
ATOM 2592 O O . ALA A 1 346 ? -12.451 6.786 -23.140 1.00 36.19 346 ALA A O 1
ATOM 2593 N N . ALA A 1 347 ? -12.910 8.116 -21.399 1.00 41.44 347 ALA A N 1
ATOM 2594 C CA . ALA A 1 347 ? -12.247 9.306 -21.915 1.00 41.44 347 ALA A CA 1
ATOM 2595 C C . ALA A 1 347 ? -10.739 9.366 -21.610 1.00 41.44 347 ALA A C 1
ATOM 2597 O O . ALA A 1 347 ? -10.012 10.006 -22.367 1.00 41.44 347 ALA A O 1
ATOM 2598 N N . ASP A 1 348 ? -10.251 8.696 -20.558 1.00 37.91 348 ASP A N 1
ATOM 2599 C CA . ASP A 1 348 ? -8.839 8.822 -20.149 1.00 37.91 348 ASP A CA 1
ATOM 2600 C C . ASP A 1 348 ? -7.875 8.001 -21.028 1.00 37.91 348 ASP A C 1
ATOM 2602 O O . ASP A 1 348 ? -6.678 8.282 -21.040 1.00 37.91 348 ASP A O 1
ATOM 2606 N N . ASP A 1 349 ? -8.395 7.060 -21.826 1.00 38.19 349 ASP A N 1
ATOM 2607 C CA . ASP A 1 349 ? -7.620 6.227 -22.763 1.00 38.19 349 ASP A CA 1
ATOM 2608 C C . ASP A 1 349 ? -7.665 6.741 -24.224 1.00 38.19 349 ASP A C 1
ATOM 2610 O O . ASP A 1 349 ? -7.149 6.090 -25.129 1.00 38.19 349 ASP A O 1
ATOM 2614 N N . LEU A 1 350 ? -8.285 7.903 -24.487 1.00 35.97 350 LEU A N 1
ATOM 2615 C CA . LEU A 1 350 ? -8.535 8.407 -25.852 1.00 35.97 350 LEU A CA 1
ATOM 2616 C C . LEU A 1 350 ? -7.665 9.597 -26.288 1.00 35.97 350 LEU A C 1
ATOM 2618 O O . LEU A 1 350 ? -7.790 10.046 -27.425 1.00 35.97 350 LEU A O 1
ATOM 2622 N N . TRP A 1 351 ? -6.788 10.123 -25.432 1.00 42.59 351 TRP A N 1
ATOM 2623 C CA . TRP A 1 351 ? -5.950 11.277 -25.795 1.00 42.59 351 TRP A CA 1
ATOM 2624 C C . TRP A 1 351 ? -4.675 10.905 -26.572 1.00 42.59 351 TRP A C 1
ATOM 2626 O O . TRP A 1 351 ? -4.004 11.806 -27.071 1.00 42.59 351 TRP A O 1
ATOM 2636 N N . ASP A 1 352 ? -4.371 9.607 -26.703 1.00 42.88 352 ASP A N 1
ATOM 2637 C CA . ASP A 1 352 ? -3.156 9.089 -27.358 1.00 42.88 352 ASP A CA 1
ATOM 2638 C C . ASP A 1 352 ? -3.451 8.195 -28.582 1.00 42.88 352 ASP A C 1
ATOM 2640 O O . ASP A 1 352 ? -2.583 7.485 -29.083 1.00 42.88 352 ASP A O 1
ATOM 2644 N N . VAL A 1 353 ? -4.688 8.227 -29.095 1.00 36.22 353 VAL A N 1
ATOM 2645 C CA . VAL A 1 353 ? -5.018 7.603 -30.384 1.00 36.22 353 VAL A CA 1
ATOM 2646 C C . VAL A 1 353 ? -4.821 8.645 -31.480 1.00 36.22 353 VAL A C 1
ATOM 2648 O O . VAL A 1 353 ? -5.664 9.520 -31.682 1.00 36.22 353 VAL A O 1
ATOM 2651 N N . ASP A 1 354 ? -3.699 8.556 -32.192 1.00 41.94 354 ASP A N 1
ATOM 2652 C CA . ASP A 1 354 ? -3.507 9.293 -33.439 1.00 41.94 354 ASP A CA 1
ATOM 2653 C C . ASP A 1 354 ? -4.506 8.755 -34.479 1.00 41.94 354 ASP A C 1
ATOM 2655 O O . ASP A 1 354 ? -4.390 7.632 -34.965 1.00 41.94 354 ASP A O 1
ATOM 2659 N N . LEU A 1 355 ? -5.550 9.538 -34.765 1.00 44.09 355 LEU A N 1
ATOM 2660 C CA . LEU A 1 355 ? -6.597 9.208 -35.741 1.00 44.09 355 LEU A CA 1
ATOM 2661 C C . LEU A 1 355 ? -6.152 9.465 -37.190 1.00 44.09 355 LEU A C 1
ATOM 2663 O O . LEU A 1 355 ? -6.982 9.415 -38.104 1.00 44.09 355 LEU A O 1
ATOM 2667 N N . THR A 1 356 ? -4.877 9.782 -37.425 1.00 45.50 356 THR A N 1
ATOM 2668 C CA . THR A 1 356 ? -4.369 9.892 -38.789 1.00 45.50 356 THR A CA 1
ATOM 2669 C C . THR A 1 356 ? -4.292 8.500 -39.430 1.00 45.50 356 THR A C 1
ATOM 2671 O O . THR A 1 356 ? -3.733 7.574 -38.848 1.00 45.50 356 THR A O 1
ATOM 2674 N N . PRO A 1 357 ? -4.901 8.297 -40.614 1.00 42.00 357 PRO A N 1
ATOM 2675 C CA . PRO A 1 357 ? -4.795 7.023 -41.309 1.00 42.00 357 PRO A CA 1
ATOM 2676 C C . PRO A 1 357 ? -3.346 6.798 -41.749 1.00 42.00 357 PRO A C 1
ATOM 2678 O O . PRO A 1 357 ? -2.718 7.714 -42.289 1.00 42.00 357 PRO A O 1
ATOM 2681 N N . ASP A 1 358 ? -2.843 5.577 -41.549 1.00 46.12 358 ASP A N 1
ATOM 2682 C CA . ASP A 1 358 ? -1.516 5.176 -42.014 1.00 46.12 358 ASP A CA 1
ATOM 2683 C C . ASP A 1 358 ? -1.337 5.509 -43.507 1.00 46.12 358 ASP A C 1
ATOM 2685 O O . ASP A 1 358 ? -2.263 5.311 -44.309 1.00 46.12 358 ASP A O 1
ATOM 2689 N N . PRO A 1 359 ? -0.155 6.005 -43.920 1.00 57.19 359 PRO A N 1
ATOM 2690 C CA . PRO A 1 359 ? 0.124 6.225 -45.329 1.00 57.19 359 PRO A CA 1
ATOM 2691 C C . PRO A 1 359 ? 0.013 4.894 -46.091 1.00 57.19 359 PRO A C 1
ATOM 2693 O O . PRO A 1 359 ? 0.426 3.849 -45.578 1.00 57.19 359 PRO A O 1
ATOM 2696 N N . PRO A 1 360 ? -0.541 4.901 -47.318 1.00 56.47 360 PRO A N 1
ATOM 2697 C CA . PRO A 1 360 ? -0.750 3.674 -48.069 1.00 56.47 360 PRO A CA 1
ATOM 2698 C C . PRO A 1 360 ? 0.584 2.954 -48.319 1.00 56.47 360 PRO A C 1
ATOM 2700 O O . PRO A 1 360 ? 1.608 3.615 -48.530 1.00 56.47 360 PRO A O 1
ATOM 2703 N N . PRO A 1 361 ? 0.586 1.608 -48.315 1.00 49.28 361 PRO A N 1
ATOM 2704 C CA . PRO A 1 361 ? 1.799 0.830 -48.496 1.00 49.28 361 PRO A CA 1
ATOM 2705 C C . PRO A 1 361 ? 2.442 1.172 -49.839 1.00 49.28 361 PRO A C 1
ATOM 2707 O O . PRO A 1 361 ? 1.782 1.169 -50.880 1.00 49.28 361 PRO A O 1
ATOM 2710 N N . VAL A 1 362 ? 3.743 1.460 -49.803 1.00 57.62 362 VAL A N 1
ATOM 2711 C CA . VAL A 1 362 ? 4.547 1.668 -51.006 1.00 57.62 362 VAL A CA 1
ATOM 2712 C C . VAL A 1 362 ? 4.576 0.343 -51.764 1.00 57.62 362 VAL A C 1
ATOM 2714 O O . VAL A 1 362 ? 5.180 -0.630 -51.316 1.00 57.62 362 VAL A O 1
ATOM 2717 N N . THR A 1 363 ? 3.859 0.281 -52.884 1.00 52.25 363 THR A N 1
ATOM 2718 C CA . THR A 1 363 ? 3.958 -0.838 -53.824 1.00 52.25 363 THR A CA 1
ATOM 2719 C C . THR A 1 363 ? 5.350 -0.860 -54.465 1.00 52.25 363 THR A C 1
ATOM 2721 O O . THR A 1 363 ? 5.911 0.218 -54.669 1.00 52.25 363 THR A O 1
ATOM 2724 N N . PRO A 1 364 ? 5.895 -2.058 -54.752 1.00 59.91 364 PRO A N 1
ATOM 2725 C CA . PRO A 1 364 ? 7.290 -2.258 -55.152 1.00 59.91 364 PRO A CA 1
ATOM 2726 C C . PRO A 1 364 ? 7.699 -1.540 -56.438 1.00 59.91 364 PRO A C 1
ATOM 2728 O O . PRO A 1 364 ? 6.834 -1.364 -57.330 1.00 59.91 364 PRO A O 1
#